Protein AF-A0AAW0JX51-F1 (afdb_monomer_lite)

Foldseek 3Di:
DDDDDDDDDDPPPDLVVLLVVLVVVLVVLLVVLLVLLVVLVVVLVVLVVVCVQAPVPLQPCPVVNVVSSVLSVVLNVLSVVLSVCCVPCVPVSLVSNVVSLVVLLVLLCQLLQVDPDDDCPNPNHLNVLCVSLVDPVSVVSNLVRCVVSCVLVVLVVVCVVVPPPDPPDDDDDDDDPPSCPVVVSSSVSVSVVSSVVSNVVSVVSNVSSVVSNVSSVVSSVSVVVSVVSD

pLDDT: mean 70.93, std 16.28, range [31.11, 93.69]

Secondary structure (DSSP, 8-state):
----------S--HHHHHHHHHHHHHHHHHHHHHHHHHHHHHHHHHHHHHHHHS-TTTS--HHHHHHHHHHHHHHHHHHHHHHHHTTT-HHHHHHHHHHHHHHHHHHHHHHHT---S--TT-TTSHHHHHHHHH-HHHHHHHHHHHHHSSHHHHHHHHHHHH-SS----------TT-TT--HHHHHHHHHHHHHHHHHHHHHHHHHHHHHHHHHHHHHHHHHHHHHHH-

Structure (mmCIF, N/CA/C/O backbone):
data_AF-A0AAW0JX51-F1
#
_entry.id   AF-A0AAW0JX51-F1
#
loop_
_atom_site.group_PDB
_atom_site.id
_atom_site.type_symbol
_atom_site.label_atom_id
_atom_site.label_alt_id
_atom_site.label_comp_id
_atom_site.label_asym_id
_atom_site.label_entity_id
_atom_site.label_seq_id
_atom_site.pdbx_PDB_ins_code
_atom_site.Cartn_x
_atom_site.Cartn_y
_atom_site.Cartn_z
_atom_site.occupancy
_atom_site.B_iso_or_equiv
_atom_site.auth_seq_id
_atom_site.auth_comp_id
_atom_site.auth_asym_id
_atom_site.auth_atom_id
_atom_site.pdbx_PDB_model_num
ATOM 1 N N . MET A 1 1 ? -2.175 20.643 72.958 1.00 35.88 1 MET A N 1
ATOM 2 C CA . MET A 1 1 ? -1.857 19.501 72.079 1.00 35.88 1 MET A CA 1
ATOM 3 C C . MET A 1 1 ? -2.951 19.412 71.034 1.00 35.88 1 MET A C 1
ATOM 5 O O . MET A 1 1 ? -4.116 19.534 71.381 1.00 35.88 1 MET A O 1
ATOM 9 N N . THR A 1 2 ? -2.502 19.345 69.786 1.00 39.72 2 THR A N 1
ATOM 10 C CA . THR A 1 2 ? -3.194 19.205 68.490 1.00 39.72 2 THR A CA 1
ATOM 11 C C . THR A 1 2 ? -4.183 18.029 68.473 1.00 39.72 2 THR A C 1
ATOM 13 O O . THR A 1 2 ? -4.089 17.162 69.335 1.00 39.72 2 THR A O 1
ATOM 16 N N . VAL A 1 3 ? -5.174 17.955 67.580 1.00 36.16 3 VAL A N 1
ATOM 17 C CA . VAL A 1 3 ? -5.084 17.444 66.186 1.00 36.16 3 VAL A CA 1
ATOM 18 C C . VAL A 1 3 ? -6.475 17.678 65.549 1.00 36.16 3 VAL A C 1
ATOM 20 O O . VAL A 1 3 ? -7.469 17.231 66.110 1.00 36.16 3 VAL A O 1
ATOM 23 N N . THR A 1 4 ? -6.612 18.691 64.685 1.00 35.53 4 THR A N 1
ATOM 24 C CA . THR A 1 4 ? -6.829 18.656 63.213 1.00 35.53 4 THR A CA 1
ATOM 25 C C . THR A 1 4 ? -8.095 17.961 62.698 1.00 35.53 4 THR A C 1
ATOM 27 O O . THR A 1 4 ? -8.260 16.749 62.777 1.00 35.53 4 THR A O 1
ATOM 30 N N . GLU A 1 5 ? -8.922 18.803 62.085 1.00 46.00 5 GLU A N 1
ATOM 31 C CA . GLU A 1 5 ? -9.987 18.562 61.116 1.00 46.00 5 GLU A CA 1
ATOM 32 C C . GLU A 1 5 ? -9.388 17.945 59.832 1.00 46.00 5 GLU A C 1
ATOM 34 O O . GLU A 1 5 ? -8.514 18.559 59.220 1.00 46.00 5 GLU A O 1
ATOM 39 N N . GLU A 1 6 ? -9.821 16.747 59.417 1.00 35.88 6 GLU A N 1
ATOM 40 C CA . GLU A 1 6 ? -9.558 16.228 58.065 1.00 35.88 6 GLU A CA 1
ATOM 41 C C . GLU A 1 6 ? -10.866 15.991 57.300 1.00 35.88 6 GLU A C 1
ATOM 43 O O . GLU A 1 6 ? -11.692 15.143 57.632 1.00 35.88 6 GLU A O 1
ATOM 48 N N . ASN A 1 7 ? -11.003 16.837 56.280 1.00 32.16 7 ASN A N 1
ATOM 49 C CA . ASN A 1 7 ? -11.838 16.806 55.087 1.00 32.16 7 ASN A CA 1
ATOM 50 C C . ASN A 1 7 ? -12.539 15.487 54.715 1.00 32.16 7 ASN A C 1
ATOM 52 O O . ASN A 1 7 ? -11.915 14.475 54.403 1.00 32.16 7 ASN A O 1
ATOM 56 N N . ASN A 1 8 ? -13.854 15.606 54.520 1.00 39.97 8 ASN A N 1
ATOM 57 C CA . ASN A 1 8 ? -14.612 14.800 53.567 1.00 39.97 8 ASN A CA 1
ATOM 58 C C . ASN A 1 8 ? -14.127 15.087 52.133 1.00 39.97 8 ASN A C 1
ATOM 60 O O . ASN A 1 8 ? -14.324 16.189 51.626 1.00 39.97 8 ASN A O 1
ATOM 64 N N . GLN A 1 9 ? -13.571 14.079 51.460 1.00 32.62 9 GLN A N 1
ATOM 65 C CA . GLN A 1 9 ? -13.320 14.061 50.015 1.00 32.62 9 GLN A CA 1
ATOM 66 C C . GLN A 1 9 ? -13.948 12.768 49.444 1.00 32.62 9 GLN A C 1
ATOM 68 O O . GLN A 1 9 ? -13.813 11.711 50.061 1.00 32.62 9 GLN A O 1
ATOM 73 N N . PRO A 1 10 ? -14.673 12.815 48.309 1.00 39.41 10 PRO A N 1
ATOM 74 C CA . PRO A 1 10 ? -15.576 11.738 47.898 1.00 39.41 10 PRO A CA 1
ATOM 75 C C . PRO A 1 10 ? -14.855 10.572 47.198 1.00 39.41 10 PRO A C 1
ATOM 77 O O . PRO A 1 10 ? -14.180 10.761 46.186 1.00 39.41 10 PRO A O 1
ATOM 80 N N . GLU A 1 11 ? -15.083 9.338 47.657 1.00 41.47 11 GLU A N 1
ATOM 81 C CA . GLU A 1 11 ? -14.578 8.085 47.057 1.00 41.47 11 GLU A CA 1
ATOM 82 C C . GLU A 1 11 ? -15.362 7.635 45.798 1.00 41.47 11 GLU A C 1
ATOM 84 O O . GLU A 1 11 ? -15.741 6.477 45.641 1.00 41.47 11 GLU A O 1
ATOM 89 N N . GLY A 1 12 ? -15.617 8.558 44.863 1.00 41.56 12 GLY A N 1
ATOM 90 C CA . GLY A 1 12 ? -16.378 8.304 43.626 1.00 41.56 12 GLY A CA 1
ATOM 91 C C . GLY A 1 12 ? -15.556 8.246 42.325 1.00 41.56 12 GLY A C 1
ATOM 92 O O . GLY A 1 12 ? -16.140 8.241 41.242 1.00 41.56 12 GLY A O 1
ATOM 93 N N . GLY A 1 13 ? -14.217 8.266 42.391 1.00 48.84 13 GLY A N 1
ATOM 94 C CA . GLY A 1 13 ? -13.368 8.655 41.246 1.00 48.84 13 GLY A CA 1
ATOM 95 C C . GLY A 1 13 ? -12.639 7.557 40.451 1.00 48.84 13 GLY A C 1
ATOM 96 O O . GLY A 1 13 ? -12.154 7.837 39.360 1.00 48.84 13 GLY A O 1
ATOM 97 N N . SER A 1 14 ? -12.517 6.317 40.941 1.00 56.31 14 SER A N 1
ATOM 98 C CA . SER A 1 14 ? -11.569 5.343 40.345 1.00 56.31 14 SER A CA 1
ATOM 99 C C . SER A 1 14 ? -12.109 4.588 39.115 1.00 56.31 14 SER A C 1
ATOM 101 O O . SER A 1 14 ? -11.363 4.292 38.179 1.00 56.31 14 SER A O 1
ATOM 103 N N . MET A 1 15 ? -13.410 4.286 39.077 1.00 57.56 15 MET A N 1
ATOM 104 C CA . MET A 1 15 ? -14.016 3.478 38.003 1.00 57.56 15 MET A CA 1
ATOM 105 C C . MET A 1 15 ? -14.488 4.344 36.819 1.00 57.56 15 MET A C 1
ATOM 107 O O . MET A 1 15 ? -14.319 3.976 35.656 1.00 57.56 15 MET A O 1
ATOM 111 N N . THR A 1 16 ? -14.981 5.550 37.108 1.00 67.25 16 THR A N 1
ATOM 112 C CA . THR A 1 16 ? -15.431 6.551 36.126 1.00 67.25 16 THR A CA 1
ATOM 113 C C . THR A 1 16 ? -14.268 7.196 35.356 1.00 67.25 16 THR A C 1
ATOM 115 O O . THR A 1 16 ? -14.390 7.421 34.148 1.00 67.25 16 THR A O 1
ATOM 118 N N . ASP A 1 17 ? -13.112 7.418 35.997 1.00 78.31 17 ASP A N 1
ATOM 119 C CA . ASP A 1 17 ? -11.888 7.919 35.346 1.00 78.31 17 ASP A CA 1
ATOM 120 C C . ASP A 1 17 ? -11.327 6.915 34.321 1.00 78.31 17 ASP A C 1
ATOM 122 O O . ASP A 1 17 ? -11.035 7.279 33.178 1.00 78.31 17 ASP A O 1
ATOM 126 N N . LYS A 1 18 ? -11.260 5.624 34.680 1.00 78.31 18 LYS A N 1
ATOM 127 C CA . LYS A 1 18 ? -10.773 4.560 33.784 1.00 78.31 18 LYS A CA 1
ATOM 128 C C . LYS A 1 18 ? -11.667 4.386 32.558 1.00 78.31 18 LYS A C 1
ATOM 130 O O . LYS A 1 18 ? -11.158 4.357 31.437 1.00 78.31 18 LYS A O 1
ATOM 135 N N . ALA A 1 19 ? -12.986 4.342 32.745 1.00 78.62 19 ALA A N 1
ATOM 136 C CA . ALA A 1 19 ? -13.936 4.226 31.638 1.00 78.62 19 ALA A CA 1
ATOM 137 C C . ALA A 1 19 ? -13.863 5.433 30.679 1.00 78.62 19 ALA A C 1
ATOM 139 O O . ALA A 1 19 ? -13.922 5.275 29.458 1.00 78.62 19 ALA A O 1
ATOM 140 N N . THR A 1 20 ? -13.667 6.643 31.212 1.00 84.75 20 THR A N 1
ATOM 141 C CA . THR A 1 20 ? -13.526 7.868 30.406 1.00 84.75 20 THR A CA 1
ATOM 142 C C . THR A 1 20 ? -12.219 7.878 29.608 1.00 84.75 20 THR A C 1
ATOM 144 O O . THR A 1 20 ? -12.221 8.220 28.422 1.00 84.75 20 THR A O 1
ATOM 147 N N . LYS A 1 21 ? -11.109 7.429 30.208 1.00 86.19 21 LYS A N 1
ATOM 148 C CA . LYS A 1 21 ? -9.813 7.289 29.523 1.00 86.19 21 LYS A CA 1
ATOM 149 C C . LYS A 1 21 ? -9.855 6.276 28.382 1.00 86.19 21 LYS A C 1
ATOM 151 O O . LYS A 1 21 ? -9.330 6.565 27.309 1.00 86.19 21 LYS A O 1
ATOM 156 N N . VAL A 1 22 ? -10.513 5.130 28.568 1.00 85.88 22 VAL A N 1
ATOM 157 C CA . VAL A 1 22 ? -10.658 4.108 27.513 1.00 85.88 22 VAL A CA 1
ATOM 158 C C . VAL A 1 22 ? -11.475 4.643 26.331 1.00 85.88 22 VAL A C 1
ATOM 160 O O . VAL A 1 22 ? -11.075 4.461 25.180 1.00 85.88 22 VAL A O 1
ATOM 163 N N . LYS A 1 23 ? -12.558 5.388 26.591 1.00 84.44 23 LYS A N 1
ATOM 164 C CA . LYS A 1 23 ? -13.354 6.055 25.543 1.00 84.44 23 LYS A CA 1
ATOM 165 C C . LYS A 1 23 ? -12.535 7.073 24.749 1.00 84.44 23 LYS A C 1
ATOM 167 O O . LYS A 1 23 ? -12.595 7.094 23.517 1.00 84.44 23 LYS A O 1
ATOM 172 N N . LEU A 1 24 ? -11.746 7.899 25.440 1.00 87.19 24 LEU A N 1
ATOM 173 C CA . LEU A 1 24 ? -10.862 8.874 24.798 1.00 87.19 24 LEU A CA 1
ATOM 174 C C . LEU A 1 24 ? -9.784 8.182 23.948 1.00 87.19 24 LEU A C 1
ATOM 176 O O . LEU A 1 24 ? -9.564 8.575 22.802 1.00 87.19 24 LEU A O 1
ATOM 180 N N . LEU A 1 25 ? -9.166 7.120 24.474 1.00 88.19 25 LEU A N 1
ATOM 181 C CA . LEU A 1 25 ? -8.159 6.324 23.773 1.00 88.19 25 LEU A CA 1
ATOM 182 C C . LEU A 1 25 ? -8.730 5.691 22.496 1.00 88.19 25 LEU A C 1
ATOM 184 O O . LEU A 1 25 ? -8.150 5.846 21.424 1.00 88.19 25 LEU A O 1
ATOM 188 N N . LYS A 1 26 ? -9.902 5.049 22.578 1.00 86.00 26 LYS A N 1
ATOM 189 C CA . LYS A 1 26 ? -10.587 4.452 21.420 1.00 86.00 26 LYS A CA 1
ATOM 190 C C . LYS A 1 26 ? -10.866 5.486 20.326 1.00 86.00 26 LYS A C 1
ATOM 192 O O . LYS A 1 26 ? -10.633 5.222 19.144 1.00 86.00 26 LYS A O 1
ATOM 197 N N . ARG A 1 27 ? -11.314 6.687 20.711 1.00 86.38 27 ARG A N 1
ATOM 198 C CA . ARG A 1 27 ? -11.567 7.790 19.772 1.00 86.38 27 ARG A CA 1
ATOM 199 C C . ARG A 1 27 ? -10.280 8.252 19.077 1.00 86.38 27 ARG A C 1
ATOM 201 O O . ARG A 1 27 ? -10.296 8.452 17.865 1.00 86.38 27 ARG A O 1
ATOM 208 N N . LEU A 1 28 ? -9.169 8.363 19.808 1.00 90.00 28 LEU A N 1
ATOM 209 C CA . LEU A 1 28 ? -7.863 8.723 19.242 1.00 90.00 28 LEU A CA 1
ATOM 210 C C . LEU A 1 28 ? -7.328 7.658 18.275 1.00 90.00 28 LEU A C 1
ATOM 212 O O . LEU A 1 28 ? -6.896 8.005 17.179 1.00 90.00 28 LEU A O 1
ATOM 216 N N . LEU A 1 29 ? -7.408 6.372 18.633 1.00 88.38 29 LEU A N 1
ATOM 217 C CA . LEU A 1 29 ? -6.985 5.267 17.759 1.00 88.38 29 LEU A CA 1
ATOM 218 C C . LEU A 1 29 ? -7.786 5.227 16.452 1.00 88.38 29 LEU A C 1
ATOM 220 O O . LEU A 1 29 ? -7.227 4.956 15.391 1.00 88.38 29 LEU A O 1
ATOM 224 N N . THR A 1 30 ? -9.079 5.543 16.516 1.00 85.94 30 THR A N 1
ATOM 225 C CA . THR A 1 30 ? -9.946 5.618 15.331 1.00 85.94 30 THR A CA 1
ATOM 226 C C . THR A 1 30 ? -9.485 6.721 14.373 1.00 85.94 30 THR A C 1
ATOM 228 O O . THR A 1 30 ? -9.320 6.479 13.178 1.00 85.94 30 THR A O 1
ATOM 231 N N . ILE A 1 31 ? -9.213 7.920 14.900 1.00 87.94 31 ILE A N 1
ATOM 232 C CA . ILE A 1 31 ? -8.709 9.055 14.110 1.00 87.94 31 ILE A CA 1
ATOM 233 C C . ILE A 1 31 ? -7.331 8.729 13.522 1.00 87.94 31 ILE A C 1
ATOM 235 O O . ILE A 1 31 ? -7.089 8.973 12.342 1.00 87.94 31 ILE A O 1
ATOM 239 N N . LEU A 1 32 ? -6.442 8.131 14.320 1.00 89.44 32 LEU A N 1
ATOM 240 C CA . LEU A 1 32 ? -5.109 7.731 13.873 1.00 89.44 32 LEU A CA 1
ATOM 241 C C . LEU A 1 32 ? -5.176 6.721 12.717 1.00 89.44 32 LEU A C 1
ATOM 243 O O . LEU A 1 32 ? -4.457 6.872 11.734 1.00 89.44 32 LEU A O 1
ATOM 247 N N . THR A 1 33 ? -6.068 5.732 12.802 1.00 87.75 33 THR A N 1
ATOM 248 C CA . THR A 1 33 ? -6.258 4.716 11.751 1.00 87.75 33 THR A CA 1
ATOM 249 C C . THR A 1 33 ? -6.761 5.345 10.448 1.00 87.75 33 THR A C 1
ATOM 251 O O . THR A 1 33 ? -6.302 4.980 9.367 1.00 87.75 33 THR A O 1
ATOM 254 N N . PHE A 1 34 ? -7.636 6.352 10.532 1.00 85.19 34 PHE A N 1
ATOM 255 C CA . PHE A 1 34 ? -8.074 7.115 9.361 1.00 85.19 34 PHE A CA 1
ATOM 256 C C . PHE A 1 34 ? -6.917 7.896 8.721 1.00 85.19 34 PHE A C 1
ATOM 258 O O . PHE A 1 34 ? -6.732 7.842 7.507 1.00 85.19 34 PHE A O 1
ATOM 265 N N . ILE A 1 35 ? -6.078 8.556 9.525 1.00 89.81 35 ILE A N 1
ATOM 266 C CA . ILE A 1 35 ? -4.898 9.285 9.032 1.00 89.81 35 ILE A CA 1
ATOM 267 C C . ILE A 1 35 ? -3.906 8.331 8.353 1.00 89.81 35 ILE A C 1
ATOM 269 O O . ILE A 1 35 ? -3.394 8.644 7.281 1.00 89.81 35 ILE A O 1
ATOM 273 N N . LEU A 1 36 ? -3.687 7.143 8.922 1.00 86.88 36 LEU A N 1
ATOM 274 C CA . LEU A 1 36 ? -2.825 6.099 8.353 1.00 86.88 36 LEU A CA 1
ATOM 275 C C . LEU A 1 36 ? -3.325 5.551 7.008 1.00 86.88 36 LEU A C 1
ATOM 277 O O . LEU A 1 36 ? -2.549 4.953 6.265 1.00 86.88 36 LEU A O 1
ATOM 281 N N . SER A 1 37 ? -4.592 5.784 6.663 1.00 85.62 37 SER A N 1
ATOM 282 C CA . SER A 1 37 ? -5.151 5.410 5.364 1.00 85.62 37 SER A CA 1
ATOM 283 C C . SER A 1 37 ? -4.910 6.455 4.261 1.00 85.62 37 SER A C 1
ATOM 285 O O . SER A 1 37 ? -4.988 6.130 3.079 1.00 85.62 37 SER A O 1
ATOM 287 N N . LEU A 1 38 ? -4.537 7.695 4.605 1.00 88.12 38 LEU A N 1
ATOM 288 C CA . LEU A 1 38 ? -4.224 8.739 3.617 1.00 88.12 38 LEU A CA 1
ATOM 289 C C . LEU A 1 38 ? -2.965 8.427 2.781 1.00 88.12 38 LEU A C 1
ATOM 291 O O . LEU A 1 38 ? -3.020 8.584 1.558 1.00 88.12 38 LEU A O 1
ATOM 295 N N . PRO A 1 39 ? -1.855 7.927 3.367 1.00 86.81 39 PRO A N 1
ATOM 296 C CA . PRO A 1 39 ? -0.688 7.485 2.602 1.00 86.81 39 PRO A CA 1
ATOM 297 C C . PRO A 1 39 ? -0.999 6.390 1.577 1.00 86.81 39 PRO A C 1
ATOM 299 O O . PRO A 1 39 ? -0.350 6.335 0.537 1.00 86.81 39 PRO A O 1
ATOM 302 N N . ILE A 1 40 ? -1.997 5.539 1.845 1.00 83.56 40 ILE A N 1
ATOM 303 C CA . ILE A 1 40 ? -2.440 4.488 0.919 1.00 83.56 40 ILE A CA 1
ATOM 304 C C . ILE A 1 40 ? -3.060 5.107 -0.334 1.00 83.56 40 ILE A C 1
ATOM 306 O O . ILE A 1 40 ? -2.754 4.697 -1.446 1.00 83.56 40 ILE A O 1
ATOM 310 N N . PHE A 1 41 ? -3.899 6.129 -0.187 1.00 80.94 41 PHE A N 1
ATOM 311 C CA . PHE A 1 41 ? -4.441 6.821 -1.354 1.00 80.94 41 PHE A CA 1
ATOM 312 C C . PHE A 1 41 ? -3.386 7.593 -2.131 1.00 80.94 41 PHE A C 1
ATOM 314 O O . PHE A 1 41 ? -3.386 7.557 -3.360 1.00 80.94 41 PHE A O 1
ATOM 321 N N . ALA A 1 42 ? -2.473 8.262 -1.425 1.00 84.88 42 ALA A N 1
ATOM 322 C CA . ALA A 1 42 ? -1.364 8.956 -2.063 1.00 84.88 42 ALA A CA 1
ATOM 323 C C . ALA A 1 42 ? -0.494 7.982 -2.875 1.00 84.88 42 ALA A C 1
ATOM 325 O O . ALA A 1 42 ? -0.092 8.311 -3.989 1.00 84.88 42 ALA A O 1
ATOM 326 N N . SER A 1 43 ? -0.262 6.766 -2.366 1.00 80.56 43 SER A N 1
ATOM 327 C CA . SER A 1 43 ? 0.491 5.746 -3.097 1.00 80.56 43 SER A CA 1
ATOM 328 C C . SER A 1 43 ? -0.264 5.207 -4.314 1.00 80.56 43 SER A C 1
ATOM 330 O O . SER A 1 43 ? 0.372 4.984 -5.338 1.00 80.56 43 SER A O 1
ATOM 332 N N . VAL A 1 44 ? -1.598 5.069 -4.263 1.00 79.50 44 VAL A N 1
ATOM 333 C CA . VAL A 1 44 ? -2.417 4.732 -5.447 1.00 79.50 44 VAL A CA 1
ATOM 334 C C . VAL A 1 44 ? -2.278 5.806 -6.522 1.00 79.50 44 VAL A C 1
ATOM 336 O O . VAL A 1 44 ? -2.026 5.478 -7.677 1.00 79.50 44 VAL A O 1
ATOM 339 N N . ILE A 1 45 ? -2.399 7.083 -6.152 1.00 78.56 45 ILE A N 1
ATOM 340 C CA . ILE A 1 45 ? -2.272 8.205 -7.094 1.00 78.56 45 ILE A CA 1
ATOM 341 C C . ILE A 1 45 ? -0.863 8.242 -7.691 1.00 78.56 45 ILE A C 1
ATOM 343 O O . ILE A 1 45 ? -0.722 8.364 -8.902 1.00 78.56 45 ILE A O 1
ATOM 347 N N . TRP A 1 46 ? 0.176 8.072 -6.868 1.00 81.50 46 TRP A N 1
ATOM 348 C CA . TRP A 1 46 ? 1.562 7.986 -7.334 1.00 81.50 46 TRP A CA 1
ATOM 349 C C . TRP A 1 46 ? 1.787 6.806 -8.287 1.00 81.50 46 TRP A C 1
ATOM 351 O O . TRP A 1 46 ? 2.478 6.950 -9.291 1.00 81.50 46 TRP A O 1
ATOM 361 N N . LEU A 1 47 ? 1.188 5.647 -7.997 1.00 73.38 47 LEU A N 1
ATOM 362 C CA . LEU A 1 47 ? 1.298 4.451 -8.831 1.00 73.38 47 LEU A CA 1
ATOM 363 C C . LEU A 1 47 ? 0.612 4.639 -10.191 1.00 73.38 47 LEU A C 1
ATOM 365 O O . LEU A 1 47 ? 1.155 4.202 -11.200 1.00 73.38 47 LEU A O 1
ATOM 369 N N . LEU A 1 48 ? -0.548 5.306 -10.217 1.00 70.00 48 LEU A N 1
ATOM 370 C CA . LEU A 1 48 ? -1.259 5.660 -11.450 1.00 70.00 48 LEU A CA 1
ATOM 371 C C . LEU A 1 48 ? -0.521 6.744 -12.243 1.00 70.00 48 LEU A C 1
ATOM 373 O O . LEU A 1 48 ? -0.472 6.674 -13.463 1.00 70.00 48 LEU A O 1
ATOM 377 N N . TYR A 1 49 ? 0.087 7.711 -11.553 1.00 69.62 49 TYR A N 1
ATOM 378 C CA . TYR A 1 49 ? 0.917 8.746 -12.165 1.00 69.62 49 TYR A CA 1
ATOM 379 C C . TYR A 1 49 ? 2.149 8.122 -12.830 1.00 69.62 49 TYR A C 1
ATOM 381 O O . TYR A 1 49 ? 2.407 8.377 -13.998 1.00 69.62 49 TYR A O 1
ATOM 389 N N . MET A 1 50 ? 2.873 7.228 -12.143 1.00 60.69 50 MET A N 1
ATOM 390 C CA . MET A 1 50 ? 4.065 6.578 -12.707 1.00 60.69 50 MET A CA 1
ATOM 391 C C . MET A 1 50 ? 3.808 5.750 -13.976 1.00 60.69 50 MET A C 1
ATOM 393 O O . MET A 1 50 ? 4.760 5.532 -14.722 1.00 60.69 50 MET A O 1
ATOM 397 N N . GLY A 1 51 ? 2.572 5.309 -14.228 1.00 56.22 51 GLY A N 1
ATOM 398 C CA . GLY A 1 51 ? 2.243 4.53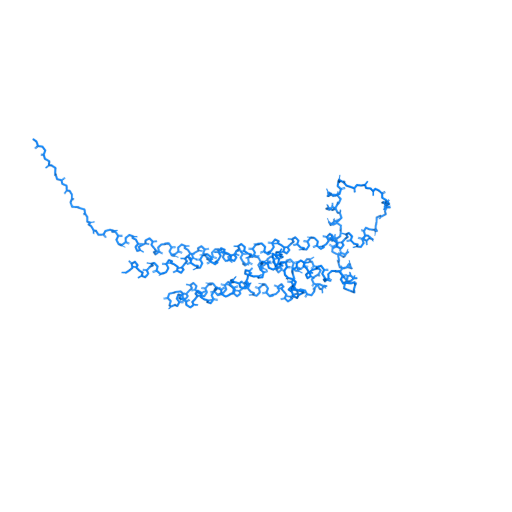4 -15.427 1.00 56.22 51 GLY A CA 1
ATOM 399 C C . GLY A 1 51 ? 2.231 5.338 -16.731 1.00 56.22 51 GLY A C 1
ATOM 400 O O . GLY A 1 51 ? 2.391 4.778 -17.811 1.00 56.22 51 GLY A O 1
ATOM 401 N N . ASP A 1 52 ? 2.116 6.665 -16.649 1.00 52.81 52 ASP A N 1
ATOM 402 C CA . ASP A 1 52 ? 2.096 7.536 -17.833 1.00 52.81 52 ASP A CA 1
ATOM 403 C C . ASP A 1 52 ? 3.516 7.768 -18.409 1.00 52.81 52 ASP A C 1
ATOM 405 O O . ASP A 1 52 ? 3.686 8.010 -19.601 1.00 52.81 52 ASP A O 1
ATOM 409 N N . TYR A 1 53 ? 4.566 7.630 -17.583 1.00 53.12 53 TYR A N 1
ATOM 410 C CA . TYR A 1 53 ? 5.943 8.027 -17.935 1.00 53.12 53 TYR A CA 1
ATOM 411 C C . TYR A 1 53 ? 6.859 6.892 -18.413 1.00 53.12 53 TYR A C 1
ATOM 413 O O . TYR A 1 53 ? 7.870 7.159 -19.062 1.00 53.12 53 TYR A O 1
ATOM 421 N N . ASP A 1 54 ? 6.550 5.633 -18.096 1.00 53.69 54 ASP A N 1
ATOM 422 C CA . ASP A 1 54 ? 7.452 4.498 -18.321 1.00 53.69 54 ASP A CA 1
ATOM 423 C C . ASP A 1 54 ? 6.787 3.442 -19.212 1.00 53.69 54 ASP A C 1
ATOM 425 O O . ASP A 1 54 ? 6.004 2.659 -18.700 1.00 53.69 54 ASP A O 1
ATOM 429 N N . CYS A 1 55 ? 7.130 3.376 -20.511 1.00 59.88 55 CYS A N 1
ATOM 430 C CA . CYS A 1 55 ? 6.957 2.238 -21.447 1.00 59.88 55 CYS A CA 1
ATOM 431 C C . CYS A 1 55 ? 5.879 1.173 -21.109 1.00 59.88 55 CYS A C 1
ATOM 433 O O . CYS A 1 55 ? 6.116 -0.037 -21.225 1.00 59.88 55 CYS A O 1
ATOM 435 N N . GLU A 1 56 ? 4.679 1.615 -20.724 1.00 49.59 56 GLU A N 1
ATOM 436 C CA . GLU A 1 56 ? 3.652 0.815 -20.035 1.00 49.59 56 GLU A CA 1
ATOM 437 C C . GLU A 1 56 ? 3.084 -0.291 -20.947 1.00 49.59 56 GLU A C 1
ATOM 439 O O . GLU A 1 56 ? 2.655 -1.364 -20.510 1.00 49.59 56 GLU A O 1
ATOM 444 N N . VAL A 1 57 ? 3.180 -0.076 -22.260 1.00 50.28 57 VAL A N 1
ATOM 445 C CA . VAL A 1 57 ? 2.649 -0.956 -23.305 1.00 50.28 57 VAL A CA 1
ATOM 446 C C . VAL A 1 57 ? 3.447 -2.258 -23.461 1.00 50.28 57 VAL A C 1
ATOM 448 O O . VAL A 1 57 ? 2.867 -3.283 -23.821 1.00 50.28 57 VAL A O 1
ATOM 451 N N . VAL A 1 58 ? 4.753 -2.279 -23.164 1.00 47.41 58 VAL A N 1
ATOM 452 C CA . VAL A 1 58 ? 5.605 -3.437 -23.513 1.00 47.41 58 VAL A CA 1
ATOM 453 C C . VAL A 1 58 ? 5.695 -4.481 -22.394 1.00 47.41 58 VAL A C 1
ATOM 455 O O . VAL A 1 58 ? 5.863 -5.672 -22.657 1.00 47.41 58 VAL A O 1
ATOM 458 N N . LEU A 1 59 ? 5.512 -4.083 -21.134 1.00 54.56 59 LEU A N 1
ATOM 459 C CA . LEU A 1 59 ? 5.662 -4.997 -19.999 1.00 54.56 59 LEU A CA 1
ATOM 460 C C . LEU A 1 59 ? 4.388 -5.783 -19.647 1.00 54.56 59 LEU A C 1
ATOM 462 O O . LEU A 1 59 ? 4.468 -6.712 -18.846 1.00 54.56 59 LEU A O 1
ATOM 466 N N . ARG A 1 60 ? 3.224 -5.474 -20.249 1.00 51.88 60 ARG A N 1
ATOM 467 C CA . ARG A 1 60 ? 1.931 -6.131 -19.944 1.00 51.88 60 ARG A CA 1
ATOM 468 C C . ARG A 1 60 ? 1.740 -6.387 -18.429 1.00 51.88 60 ARG A C 1
ATOM 470 O O . ARG A 1 60 ? 1.128 -7.375 -18.021 1.00 51.88 60 ARG A O 1
ATOM 477 N N . LEU A 1 61 ? 2.155 -5.428 -17.597 1.00 58.00 61 LEU A N 1
ATOM 478 C CA . LEU A 1 61 ? 1.825 -5.359 -16.175 1.00 58.00 61 LEU A CA 1
ATOM 479 C C . LEU A 1 61 ? 0.519 -4.611 -15.825 1.00 58.00 61 LEU A C 1
ATOM 481 O O . LEU A 1 61 ? 0.259 -4.516 -14.620 1.00 58.00 61 LEU A O 1
ATOM 485 N N . PRO A 1 62 ? -0.372 -4.164 -16.752 1.00 59.44 62 PRO A N 1
ATOM 486 C CA . PRO A 1 62 ? -1.513 -3.350 -16.340 1.00 59.44 62 PRO A CA 1
ATOM 487 C C . PRO A 1 62 ? -2.428 -4.131 -15.396 1.00 59.44 62 PRO A C 1
ATOM 489 O O . PRO A 1 62 ? -3.049 -3.548 -14.521 1.00 59.44 62 PRO A O 1
ATOM 492 N N . LYS A 1 63 ? -2.452 -5.470 -15.478 1.00 62.50 63 LYS A N 1
ATOM 493 C CA . LYS A 1 63 ? -3.216 -6.307 -14.544 1.00 62.50 63 LYS A CA 1
ATOM 494 C C . LYS A 1 63 ? -2.688 -6.265 -13.105 1.00 62.50 63 LYS A C 1
ATOM 496 O O . LYS A 1 63 ? -3.495 -6.364 -12.187 1.00 62.50 63 LYS A O 1
ATOM 501 N N . LEU A 1 64 ? -1.376 -6.126 -12.890 1.00 70.62 64 LEU A N 1
ATOM 502 C CA . LEU A 1 64 ? -0.804 -6.057 -11.542 1.00 70.62 64 LEU A CA 1
ATOM 503 C C . LEU A 1 64 ? -0.941 -4.649 -10.957 1.00 70.62 64 LEU A C 1
ATOM 505 O O . LEU A 1 64 ? -1.407 -4.527 -9.830 1.00 70.62 64 LEU A O 1
ATOM 509 N N . GLN A 1 65 ? -0.583 -3.601 -11.709 1.00 69.44 65 GLN A N 1
ATOM 510 C CA . GLN A 1 65 ? -0.754 -2.213 -11.251 1.00 69.44 65 GLN A CA 1
ATOM 511 C C . GLN A 1 65 ? -2.228 -1.917 -10.938 1.00 69.44 65 GLN A C 1
ATOM 513 O O . GLN A 1 65 ? -2.537 -1.406 -9.862 1.00 69.44 65 GLN A O 1
ATOM 518 N N . LEU A 1 66 ? -3.149 -2.340 -11.812 1.00 75.38 66 LEU A N 1
ATOM 519 C CA . LEU A 1 66 ? -4.589 -2.235 -11.574 1.00 75.38 66 LEU A CA 1
ATOM 520 C C . LEU A 1 66 ? -5.027 -3.078 -10.367 1.00 75.38 66 LEU A C 1
ATOM 522 O O . LEU A 1 66 ? -5.830 -2.619 -9.563 1.00 75.38 66 LEU A O 1
ATOM 526 N N . GLY A 1 67 ? -4.478 -4.286 -10.200 1.00 79.06 67 GLY A N 1
ATOM 527 C CA . GLY A 1 67 ? -4.765 -5.152 -9.055 1.00 79.06 67 GLY A CA 1
ATOM 528 C C . GLY A 1 67 ? -4.343 -4.545 -7.713 1.00 79.06 67 GLY A C 1
ATOM 529 O O . GLY A 1 67 ? -5.132 -4.555 -6.772 1.00 79.06 67 GLY A O 1
ATOM 530 N N . ILE A 1 68 ? -3.139 -3.967 -7.631 1.00 79.00 68 ILE A N 1
ATOM 531 C CA . ILE A 1 68 ? -2.645 -3.268 -6.433 1.00 79.00 68 ILE A CA 1
ATOM 532 C C . ILE A 1 68 ? -3.498 -2.024 -6.163 1.00 79.00 68 ILE A C 1
ATOM 534 O O . ILE A 1 68 ? -3.920 -1.814 -5.027 1.00 79.00 68 ILE A O 1
ATOM 538 N N . GLY A 1 69 ? -3.818 -1.239 -7.197 1.00 82.94 69 GLY A N 1
ATOM 539 C CA . GLY A 1 69 ? -4.696 -0.073 -7.076 1.00 82.94 69 GLY A CA 1
ATOM 540 C C . GLY A 1 69 ? -6.086 -0.436 -6.545 1.00 82.94 69 GLY A C 1
ATOM 541 O O . GLY A 1 69 ? -6.534 0.132 -5.550 1.00 82.94 69 GLY A O 1
ATOM 542 N N . ILE A 1 70 ? -6.741 -1.437 -7.143 1.00 84.00 70 ILE A N 1
ATOM 543 C CA . ILE A 1 70 ? -8.044 -1.945 -6.688 1.00 84.00 70 ILE A CA 1
ATOM 544 C C . ILE A 1 70 ? -7.938 -2.486 -5.258 1.00 84.00 70 ILE A C 1
ATOM 546 O O . ILE A 1 70 ? -8.781 -2.164 -4.426 1.00 84.00 70 ILE A O 1
ATOM 550 N N . GLY A 1 71 ? -6.901 -3.266 -4.942 1.00 81.56 71 GLY A N 1
ATOM 551 C CA . GLY A 1 71 ? -6.681 -3.819 -3.605 1.00 81.56 71 GLY A CA 1
ATOM 552 C C . GLY A 1 71 ? -6.530 -2.742 -2.528 1.00 81.56 71 GLY A C 1
ATOM 553 O O . GLY A 1 71 ? -7.138 -2.850 -1.462 1.00 81.56 71 GLY A O 1
ATOM 554 N N . LEU A 1 72 ? -5.792 -1.666 -2.816 1.00 81.75 72 LEU A N 1
ATOM 555 C CA . LEU A 1 72 ? -5.634 -0.518 -1.918 1.00 81.75 72 LEU A CA 1
ATOM 556 C C . LEU A 1 72 ? -6.961 0.238 -1.727 1.00 81.75 72 LEU A C 1
ATOM 558 O O . LEU A 1 72 ? -7.313 0.562 -0.592 1.00 81.75 72 LEU A O 1
ATOM 562 N N . ILE A 1 73 ? -7.739 0.448 -2.797 1.00 85.62 73 ILE A N 1
ATOM 563 C CA . ILE A 1 73 ? -9.069 1.083 -2.727 1.00 85.62 73 ILE A CA 1
ATOM 564 C C . ILE A 1 73 ? -10.037 0.233 -1.896 1.00 85.62 73 ILE A C 1
ATOM 566 O O . ILE A 1 73 ? -10.711 0.749 -1.006 1.00 85.62 73 ILE A O 1
ATOM 570 N N . VAL A 1 74 ? -10.088 -1.077 -2.146 1.00 85.88 74 VAL A N 1
ATOM 571 C CA . VAL A 1 74 ? -10.924 -2.012 -1.379 1.00 85.88 74 VAL A CA 1
ATOM 572 C C . VAL A 1 74 ? -10.510 -2.008 0.089 1.00 85.88 74 VAL A C 1
ATOM 574 O O . VAL A 1 74 ? -11.371 -1.912 0.958 1.00 85.88 74 VAL A O 1
ATOM 577 N N . THR A 1 75 ? -9.208 -2.040 0.379 1.00 82.06 75 THR A N 1
ATOM 578 C CA . THR A 1 75 ? -8.690 -1.980 1.754 1.00 82.06 75 THR A CA 1
ATOM 579 C C . THR A 1 75 ? -9.115 -0.687 2.448 1.00 82.06 75 THR A C 1
ATOM 581 O O . THR A 1 75 ? -9.569 -0.735 3.592 1.00 82.06 75 THR A O 1
ATOM 584 N N . PHE A 1 76 ? -9.045 0.459 1.763 1.00 84.56 76 PHE A N 1
ATOM 585 C CA . PHE A 1 76 ? -9.545 1.726 2.295 1.00 84.56 76 PHE A CA 1
ATOM 586 C C . PHE A 1 76 ? -11.048 1.668 2.605 1.00 84.56 76 PHE A C 1
ATOM 588 O O . PHE A 1 76 ? -11.455 2.001 3.721 1.00 84.56 76 PHE A O 1
ATOM 595 N N . LEU A 1 77 ? -11.876 1.224 1.654 1.00 85.19 77 LEU A N 1
ATOM 596 C CA . LEU A 1 77 ? -13.328 1.148 1.839 1.00 85.19 77 LEU A CA 1
ATOM 597 C C . LEU A 1 77 ? -13.693 0.211 2.992 1.00 85.19 77 LEU A C 1
ATOM 599 O O . LEU A 1 77 ? -14.463 0.591 3.869 1.00 85.19 77 LEU A O 1
ATOM 603 N N . VAL A 1 78 ? -13.090 -0.978 3.040 1.00 82.81 78 VAL A N 1
ATOM 604 C CA . VAL A 1 78 ? -13.319 -1.966 4.102 1.00 82.81 78 VAL A CA 1
ATOM 605 C C . VAL A 1 78 ? -12.889 -1.420 5.465 1.00 82.81 78 VAL A C 1
ATOM 607 O O . VAL A 1 78 ? -13.634 -1.572 6.429 1.00 82.81 78 VAL A O 1
ATOM 610 N N . SER A 1 79 ? -11.756 -0.714 5.548 1.00 80.31 79 SER A N 1
ATOM 611 C CA . SER A 1 79 ? -11.280 -0.112 6.806 1.00 80.31 79 SER A CA 1
ATOM 612 C C . SER A 1 79 ? -12.262 0.944 7.334 1.00 80.31 79 SER A C 1
ATOM 614 O O . SER A 1 79 ? -12.612 0.938 8.511 1.00 80.31 79 SER A O 1
ATOM 616 N N . ASN A 1 80 ? -12.784 1.809 6.458 1.00 81.12 80 ASN A N 1
ATOM 617 C CA . ASN A 1 80 ? -13.762 2.838 6.833 1.00 81.12 80 ASN A CA 1
ATOM 618 C C . ASN A 1 80 ? -15.125 2.245 7.209 1.00 81.12 80 ASN A C 1
ATOM 620 O O . ASN A 1 80 ? -15.729 2.656 8.200 1.00 81.12 80 ASN A O 1
ATOM 624 N N . ILE A 1 81 ? -15.599 1.258 6.444 1.00 82.19 81 ILE A N 1
ATOM 625 C CA . ILE A 1 81 ? -16.859 0.559 6.715 1.00 82.19 81 ILE A CA 1
ATOM 626 C C . ILE A 1 81 ? -16.773 -0.168 8.059 1.00 82.19 81 ILE A C 1
ATOM 628 O O . ILE A 1 81 ? -17.692 -0.055 8.868 1.00 82.19 81 ILE A O 1
ATOM 632 N N . VAL A 1 82 ? -15.677 -0.873 8.351 1.00 77.31 82 VAL A N 1
ATOM 633 C CA . VAL A 1 82 ? -15.538 -1.587 9.628 1.00 77.31 82 VAL A CA 1
ATOM 634 C C . VAL A 1 82 ? -15.456 -0.632 10.806 1.00 77.31 82 VAL A C 1
ATOM 636 O O . VAL A 1 82 ? -16.139 -0.882 11.793 1.00 77.31 82 VAL A O 1
ATOM 639 N N . VAL A 1 83 ? -14.729 0.484 10.702 1.00 74.31 83 VAL A N 1
ATOM 640 C CA . VAL A 1 83 ? -14.722 1.524 11.747 1.00 74.31 83 VAL A CA 1
ATOM 641 C C . VAL A 1 83 ? -16.134 2.067 12.002 1.00 74.31 83 VAL A C 1
ATOM 643 O O . VAL A 1 83 ? -16.532 2.239 13.154 1.00 74.31 83 VAL A O 1
ATOM 646 N N . PHE A 1 84 ? -16.929 2.274 10.948 1.00 74.12 84 PHE A N 1
ATOM 647 C CA . PHE A 1 84 ? -18.311 2.743 11.068 1.00 74.12 84 PHE A CA 1
ATOM 648 C C . PHE A 1 84 ? -19.241 1.698 11.714 1.00 74.12 84 PHE A C 1
ATOM 650 O O . PHE A 1 84 ? -20.048 2.024 12.585 1.00 74.12 84 PHE A O 1
ATOM 657 N N . PHE A 1 85 ? -19.110 0.423 11.334 1.00 69.19 85 PHE A N 1
ATOM 658 C CA . PHE A 1 85 ? -19.943 -0.678 11.838 1.00 69.19 85 PHE A CA 1
ATOM 659 C C . PHE A 1 85 ? -19.401 -1.356 13.106 1.00 69.19 85 PHE A C 1
ATOM 661 O O . PHE A 1 85 ? -20.054 -2.255 13.651 1.00 69.19 85 PHE A O 1
ATOM 668 N N . GLN A 1 86 ? -18.255 -0.911 13.628 1.00 67.94 86 GLN A N 1
ATOM 669 C CA . GLN A 1 86 ? -17.614 -1.493 14.809 1.00 67.94 86 GLN A CA 1
ATOM 670 C C . GLN A 1 86 ? -18.522 -1.467 16.042 1.00 67.94 86 GLN A C 1
ATOM 672 O O . GLN A 1 86 ? -18.417 -2.336 16.905 1.00 67.94 86 GLN A O 1
ATOM 677 N N . SER A 1 87 ? -19.472 -0.529 16.088 1.00 61.66 87 SER A N 1
ATOM 678 C CA . SER A 1 87 ? -20.482 -0.448 17.143 1.00 61.66 87 SER A CA 1
ATOM 679 C C . SER A 1 87 ? -21.420 -1.661 17.210 1.00 61.66 87 SER A C 1
ATOM 681 O O . SER A 1 87 ? -22.093 -1.820 18.225 1.00 61.66 87 SER A O 1
ATOM 683 N N . ARG A 1 88 ? -21.518 -2.489 16.158 1.00 69.19 88 ARG A N 1
ATOM 684 C CA . ARG A 1 88 ? -22.478 -3.606 16.104 1.00 69.19 88 ARG A CA 1
ATOM 685 C C . ARG A 1 88 ? -21.840 -4.982 15.926 1.00 69.19 88 ARG A C 1
ATOM 687 O O . ARG A 1 88 ? -22.352 -5.942 16.486 1.00 69.19 88 ARG A O 1
ATOM 694 N N . PHE A 1 89 ? -20.728 -5.090 15.192 1.00 69.00 89 PHE A N 1
ATOM 695 C CA . PHE A 1 89 ? -20.119 -6.384 14.841 1.00 69.00 89 PHE A CA 1
ATOM 696 C C . PHE A 1 89 ? -18.582 -6.382 14.956 1.00 69.00 89 PHE A C 1
ATOM 698 O O . PHE A 1 89 ? -17.881 -6.721 14.004 1.00 69.00 89 PHE A O 1
ATOM 705 N N . SER A 1 90 ? -18.045 -6.022 16.129 1.00 69.75 90 SER A N 1
ATOM 706 C CA . SER A 1 90 ? -16.591 -5.886 16.372 1.00 69.75 90 SER A CA 1
ATOM 707 C C . SER A 1 90 ? -15.768 -7.145 16.012 1.00 69.75 90 SER A C 1
ATOM 709 O O . SER A 1 90 ? -14.722 -7.038 15.377 1.00 69.75 90 SER A O 1
ATOM 711 N N . MET A 1 91 ? -16.269 -8.350 16.324 1.00 75.88 91 MET A N 1
ATOM 712 C CA . MET A 1 91 ? -15.575 -9.619 16.028 1.00 75.88 91 MET A CA 1
ATOM 713 C C . MET A 1 91 ? -15.515 -9.956 14.527 1.00 75.88 91 MET A C 1
ATOM 715 O O . MET A 1 91 ? -14.456 -10.292 14.002 1.00 75.88 91 MET A O 1
ATOM 719 N N . LEU A 1 92 ? -16.646 -9.852 13.820 1.00 80.56 92 LEU A N 1
ATOM 720 C CA . LEU A 1 92 ? -16.722 -10.134 12.378 1.00 80.56 92 LEU A CA 1
ATOM 721 C C . LEU A 1 92 ? -15.967 -9.078 11.560 1.00 80.56 92 LEU A C 1
ATOM 723 O O . LEU A 1 92 ? -15.316 -9.418 10.575 1.00 80.56 92 LEU A O 1
ATOM 727 N N . GLY A 1 93 ? -16.008 -7.814 11.992 1.00 82.56 93 GLY A N 1
ATOM 728 C CA . GLY A 1 93 ? -15.294 -6.718 11.339 1.00 82.56 93 GLY A CA 1
ATOM 729 C C . GLY A 1 93 ? -13.779 -6.922 11.316 1.00 82.56 93 GLY A C 1
ATOM 730 O O . GLY A 1 93 ? -13.156 -6.709 10.277 1.00 82.56 93 GLY A O 1
ATOM 731 N N . LEU A 1 94 ? -13.189 -7.405 12.419 1.00 83.75 94 LEU A N 1
ATOM 732 C CA . LEU A 1 94 ? -11.758 -7.714 12.465 1.00 83.75 94 LEU A CA 1
ATOM 733 C C . LEU A 1 94 ? -11.396 -8.791 11.435 1.00 83.75 94 LEU A C 1
ATOM 735 O O . LEU A 1 94 ? -10.469 -8.598 10.656 1.00 83.75 94 LEU A O 1
ATOM 739 N N . LEU A 1 95 ? -12.149 -9.893 11.373 1.00 85.12 95 LEU A N 1
ATOM 740 C CA . LEU A 1 95 ? -11.875 -10.977 10.423 1.00 85.12 95 LEU A CA 1
ATOM 741 C C . LEU A 1 95 ? -11.934 -10.478 8.971 1.00 85.12 95 LEU A C 1
ATOM 743 O O . LEU A 1 95 ? -11.029 -10.759 8.186 1.00 85.12 95 LEU A O 1
ATOM 747 N N . VAL A 1 96 ? -12.950 -9.680 8.634 1.00 85.62 96 VAL A N 1
ATOM 748 C CA . VAL A 1 96 ? -13.137 -9.126 7.283 1.00 85.62 96 VAL A CA 1
ATOM 749 C C . VAL A 1 96 ? -12.010 -8.172 6.874 1.00 85.62 96 VAL A C 1
ATOM 751 O O . VAL A 1 96 ? -11.645 -8.165 5.704 1.00 85.62 96 VAL A O 1
ATOM 754 N N . VAL A 1 97 ? -11.430 -7.398 7.798 1.00 85.62 97 VAL A N 1
ATOM 755 C CA . VAL A 1 97 ? -10.307 -6.476 7.512 1.00 85.62 97 VAL A CA 1
ATOM 756 C C . VAL A 1 97 ? -8.959 -7.197 7.473 1.00 85.62 97 VAL A C 1
ATOM 758 O O . VAL A 1 97 ? -8.082 -6.847 6.684 1.00 85.62 97 VAL A O 1
ATOM 761 N N . MET A 1 98 ? -8.777 -8.232 8.290 1.00 87.56 98 MET A N 1
ATOM 762 C CA . MET A 1 98 ? -7.506 -8.957 8.355 1.00 87.56 98 MET A CA 1
ATOM 763 C C . MET A 1 98 ? -7.219 -9.744 7.072 1.00 87.56 98 MET A C 1
ATOM 765 O O . MET A 1 98 ? -6.063 -9.843 6.665 1.00 87.56 98 MET A O 1
ATOM 769 N N . VAL A 1 99 ? -8.243 -10.253 6.380 1.00 89.69 99 VAL A N 1
ATOM 770 C CA . VAL A 1 99 ? -8.070 -10.951 5.092 1.00 89.69 99 VAL A CA 1
ATOM 771 C C . VAL A 1 99 ? -7.419 -10.056 4.018 1.00 89.69 99 VAL A C 1
ATOM 773 O O . VAL A 1 99 ? -6.351 -10.420 3.531 1.00 89.69 99 VAL A O 1
ATOM 776 N N . PRO A 1 100 ? -7.958 -8.877 3.648 1.00 88.06 100 PRO A N 1
ATOM 777 C CA . PRO A 1 100 ? -7.312 -8.012 2.665 1.00 88.06 100 PRO A CA 1
ATOM 778 C C . PRO A 1 100 ? -5.954 -7.490 3.152 1.00 88.06 100 PRO A C 1
ATOM 780 O O . PRO A 1 100 ? -5.018 -7.450 2.359 1.00 88.06 100 PRO A O 1
ATOM 783 N N . LEU A 1 101 ? -5.788 -7.170 4.443 1.00 88.25 101 LEU A N 1
ATOM 784 C CA . LEU A 1 101 ? -4.494 -6.715 4.974 1.00 88.25 101 LEU A CA 1
ATOM 785 C C . LEU A 1 101 ? -3.402 -7.791 4.890 1.00 88.25 101 LEU A C 1
ATOM 787 O O . LEU A 1 101 ? -2.262 -7.481 4.546 1.00 88.25 101 LEU A O 1
ATOM 791 N N . THR A 1 102 ? -3.735 -9.054 5.164 1.00 89.44 102 THR A N 1
ATOM 792 C CA . THR A 1 102 ? -2.783 -10.171 5.040 1.00 89.44 102 THR A CA 1
ATOM 793 C C . THR A 1 102 ? -2.439 -10.456 3.582 1.00 89.44 102 THR A C 1
ATOM 795 O O . THR A 1 102 ? -1.263 -10.637 3.270 1.00 89.44 102 THR A O 1
ATOM 798 N N . VAL A 1 103 ? -3.412 -10.398 2.665 1.00 88.88 103 VAL A N 1
ATOM 799 C CA . VAL A 1 103 ? -3.147 -10.480 1.218 1.00 88.88 103 VAL A CA 1
ATOM 800 C C . VAL A 1 103 ? -2.194 -9.361 0.790 1.00 88.88 103 VAL A C 1
ATOM 802 O O . VAL A 1 103 ? -1.163 -9.635 0.179 1.00 88.88 103 VAL A O 1
ATOM 805 N N . MET A 1 104 ? -2.460 -8.117 1.189 1.00 87.12 104 MET A N 1
ATOM 806 C CA . MET A 1 104 ? -1.598 -6.969 0.889 1.00 87.12 104 MET A CA 1
ATOM 807 C C . MET A 1 104 ? -0.182 -7.124 1.456 1.00 87.12 104 MET A C 1
ATOM 809 O O . MET A 1 104 ? 0.794 -6.839 0.761 1.00 87.12 104 MET A O 1
ATOM 813 N N . PHE A 1 105 ? -0.051 -7.640 2.679 1.00 90.38 105 PHE A N 1
ATOM 814 C CA . PHE A 1 105 ? 1.241 -7.947 3.291 1.00 90.38 105 PHE A CA 1
ATOM 815 C C . PHE A 1 105 ? 2.017 -9.009 2.495 1.00 90.38 105 PHE A C 1
ATOM 817 O O . PHE A 1 105 ? 3.195 -8.814 2.195 1.00 90.38 105 PHE A O 1
ATOM 824 N N . THR A 1 106 ? 1.357 -10.099 2.083 1.00 88.50 106 THR A N 1
ATOM 825 C CA . THR A 1 106 ? 2.000 -11.149 1.269 1.00 88.50 106 THR A CA 1
ATOM 826 C C . THR A 1 106 ? 2.434 -10.644 -0.108 1.00 88.50 106 THR A C 1
ATOM 828 O O . THR A 1 106 ? 3.530 -10.978 -0.557 1.00 88.50 106 THR A O 1
ATOM 831 N N . VAL A 1 107 ? 1.634 -9.784 -0.752 1.00 84.75 107 VAL A N 1
ATOM 832 C CA . VAL A 1 107 ? 1.995 -9.133 -2.022 1.00 84.75 107 VAL A CA 1
ATOM 833 C C . VAL A 1 107 ? 3.197 -8.207 -1.832 1.00 84.75 107 VAL A C 1
ATOM 835 O O . VAL A 1 107 ? 4.139 -8.267 -2.618 1.00 84.75 107 VAL A O 1
ATOM 838 N N . GLY A 1 108 ? 3.221 -7.402 -0.765 1.00 88.19 108 GLY A N 1
ATOM 839 C CA . GLY A 1 108 ? 4.358 -6.537 -0.444 1.00 88.19 108 GLY A CA 1
ATOM 840 C C . GLY A 1 108 ? 5.665 -7.319 -0.263 1.00 88.19 108 GLY A C 1
ATOM 841 O O . GLY A 1 108 ? 6.683 -6.968 -0.857 1.00 88.19 108 GLY A O 1
ATOM 842 N N . LEU A 1 109 ? 5.633 -8.432 0.476 1.00 88.12 109 LEU A N 1
ATOM 843 C CA . LEU A 1 109 ? 6.794 -9.315 0.647 1.00 88.12 109 LEU A CA 1
ATOM 844 C C . LEU A 1 109 ? 7.250 -9.971 -0.667 1.00 88.12 109 LEU A C 1
ATOM 846 O O . LEU A 1 109 ? 8.453 -10.135 -0.889 1.00 88.12 109 LEU A O 1
ATOM 850 N N . ALA A 1 110 ? 6.310 -10.323 -1.547 1.00 84.44 110 ALA A N 1
ATOM 851 C CA . ALA A 1 110 ? 6.625 -10.866 -2.864 1.00 84.44 110 ALA A CA 1
ATOM 852 C C . ALA A 1 110 ? 7.325 -9.836 -3.772 1.00 84.44 110 ALA A C 1
ATOM 854 O O . ALA A 1 110 ? 8.257 -10.201 -4.488 1.00 84.44 110 ALA A O 1
ATOM 855 N N . LEU A 1 111 ? 6.937 -8.556 -3.701 1.00 81.69 111 LEU A N 1
ATOM 856 C CA . LEU A 1 111 ? 7.587 -7.461 -4.439 1.00 81.69 111 LEU A CA 1
ATOM 857 C C . LEU A 1 111 ? 9.016 -7.187 -3.953 1.00 81.69 111 LEU A C 1
ATOM 859 O O . LEU A 1 111 ? 9.902 -6.913 -4.758 1.00 81.69 111 LEU A O 1
ATOM 863 N N . ILE A 1 112 ? 9.257 -7.307 -2.645 1.00 85.00 112 ILE A N 1
ATOM 864 C CA . ILE A 1 112 ? 10.596 -7.176 -2.047 1.00 85.00 112 ILE A CA 1
ATOM 865 C C . ILE A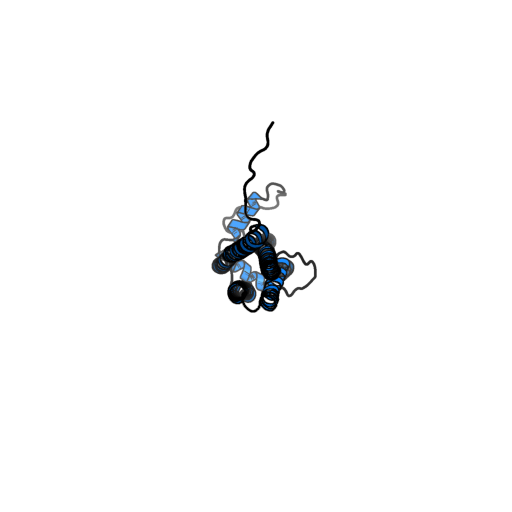 1 112 ? 11.507 -8.347 -2.461 1.00 85.00 112 ILE A C 1
ATOM 867 O O . ILE A 1 112 ? 12.729 -8.216 -2.434 1.00 85.00 112 ILE A O 1
ATOM 871 N N . GLY A 1 113 ? 10.928 -9.489 -2.849 1.00 76.88 113 GLY A N 1
ATOM 872 C CA . GLY A 1 113 ? 11.674 -10.717 -3.120 1.00 76.88 113 GLY A CA 1
ATOM 873 C C . GLY A 1 113 ? 12.105 -11.455 -1.852 1.00 76.88 113 GLY A C 1
ATOM 874 O O . GLY A 1 113 ? 13.064 -12.217 -1.889 1.00 76.88 113 GLY A O 1
ATOM 875 N N . ALA A 1 114 ? 11.413 -11.244 -0.724 1.00 74.56 114 ALA A N 1
ATOM 876 C CA . ALA A 1 114 ? 11.738 -11.902 0.547 1.00 74.56 114 ALA A CA 1
ATOM 877 C C . ALA A 1 114 ? 11.517 -13.427 0.501 1.00 74.56 114 ALA A C 1
ATOM 879 O O . ALA A 1 114 ? 12.150 -14.183 1.239 1.00 74.56 114 ALA A O 1
ATOM 880 N N . TYR A 1 115 ? 10.633 -13.891 -0.385 1.00 68.50 115 TYR A N 1
ATOM 881 C CA . TYR A 1 115 ? 10.449 -15.309 -0.659 1.00 68.50 115 TYR A CA 1
ATOM 882 C C . TYR A 1 115 ? 11.426 -15.753 -1.753 1.00 68.50 115 TYR A C 1
ATOM 884 O O . TYR A 1 115 ? 11.175 -15.549 -2.936 1.00 68.50 115 TYR A O 1
ATOM 892 N N . ASN A 1 116 ? 12.499 -16.443 -1.360 1.00 58.59 116 ASN A N 1
ATOM 893 C CA . ASN A 1 116 ? 13.420 -17.127 -2.284 1.00 58.59 116 ASN A CA 1
ATOM 894 C C . ASN A 1 116 ? 12.788 -18.356 -2.974 1.00 58.59 116 ASN A C 1
ATOM 896 O O . ASN A 1 116 ? 13.493 -19.161 -3.579 1.00 58.59 116 ASN A O 1
ATOM 900 N N . MET A 1 117 ? 11.474 -18.559 -2.839 1.00 49.09 117 MET A N 1
ATOM 901 C CA . MET A 1 117 ? 10.798 -19.749 -3.341 1.00 49.09 117 MET A CA 1
ATOM 902 C C . MET A 1 117 ? 10.242 -19.488 -4.741 1.00 49.09 117 MET A C 1
ATOM 904 O O . MET A 1 117 ? 9.336 -18.680 -4.928 1.00 49.09 117 MET A O 1
ATOM 908 N N . GLU A 1 118 ? 10.838 -20.198 -5.698 1.00 47.88 118 GLU A N 1
ATOM 909 C CA . GLU A 1 118 ? 10.540 -20.330 -7.126 1.00 47.88 118 GLU A CA 1
ATOM 910 C C . GLU A 1 118 ? 9.027 -20.390 -7.438 1.00 47.88 118 GLU A C 1
ATOM 912 O O . GLU A 1 118 ? 8.458 -21.450 -7.689 1.00 47.88 118 GLU A O 1
ATOM 917 N N . SER A 1 119 ? 8.355 -19.239 -7.480 1.00 47.97 119 SER A N 1
ATOM 918 C CA . SER A 1 119 ? 7.080 -19.089 -8.179 1.00 47.97 119 SER A CA 1
ATOM 919 C C . SER A 1 119 ? 7.280 -18.120 -9.333 1.00 47.97 119 SER A C 1
ATOM 921 O O . SER A 1 119 ? 7.161 -16.903 -9.194 1.00 47.97 119 SER A O 1
ATOM 923 N N . ARG A 1 120 ? 7.587 -18.684 -10.508 1.00 53.91 120 ARG A N 1
ATOM 924 C CA . ARG A 1 120 ? 7.779 -17.966 -11.784 1.00 53.91 120 ARG A CA 1
ATOM 925 C C . ARG A 1 120 ? 6.564 -17.136 -12.225 1.00 53.91 120 ARG A C 1
ATOM 927 O O . ARG A 1 120 ? 6.662 -16.401 -13.200 1.00 53.91 120 ARG A O 1
ATOM 934 N N . ASN A 1 121 ? 5.434 -17.245 -11.525 1.00 59.44 121 ASN A N 1
ATOM 935 C CA . ASN A 1 121 ? 4.144 -16.695 -11.931 1.00 59.44 121 ASN A CA 1
ATOM 936 C C . ASN A 1 121 ? 3.686 -15.476 -11.118 1.00 59.44 121 ASN A C 1
ATOM 938 O O . ASN A 1 121 ? 2.583 -14.999 -11.371 1.00 59.44 121 ASN A O 1
ATOM 942 N N . ILE A 1 122 ? 4.479 -14.963 -10.165 1.00 65.94 122 ILE A N 1
ATOM 943 C CA . ILE A 1 122 ? 4.106 -13.746 -9.424 1.00 65.94 122 ILE A CA 1
ATOM 944 C C . ILE A 1 122 ? 4.646 -12.513 -10.166 1.00 65.94 122 ILE A C 1
ATOM 946 O O . ILE A 1 122 ? 5.863 -12.279 -10.146 1.00 65.94 122 ILE A O 1
ATOM 950 N N . PRO A 1 123 ? 3.777 -11.719 -10.819 1.00 65.62 123 PRO A N 1
ATOM 951 C CA . PRO A 1 123 ? 4.206 -10.535 -11.550 1.00 65.62 123 PRO A CA 1
ATOM 952 C C . PRO A 1 123 ? 4.793 -9.492 -10.586 1.00 65.62 123 PRO A C 1
ATOM 954 O O . PRO A 1 123 ? 4.299 -9.325 -9.474 1.00 65.62 123 PRO A O 1
ATOM 957 N N . GLY A 1 124 ? 5.862 -8.804 -11.001 1.00 68.38 124 GLY A N 1
ATOM 958 C CA . GLY A 1 124 ? 6.550 -7.777 -10.197 1.00 68.38 124 GLY A CA 1
ATOM 959 C C . GLY A 1 124 ? 7.636 -8.292 -9.240 1.00 68.38 124 GLY A C 1
ATOM 960 O O . GLY A 1 124 ? 8.388 -7.488 -8.698 1.00 68.38 124 GLY A O 1
ATOM 961 N N . SER A 1 125 ? 7.774 -9.612 -9.062 1.00 75.50 125 SER A N 1
ATOM 962 C CA . SER A 1 125 ? 8.888 -10.202 -8.300 1.00 75.50 125 SER A CA 1
ATOM 963 C C . SER A 1 125 ? 10.231 -10.055 -9.044 1.00 75.50 125 SER A C 1
ATOM 965 O O . SER A 1 125 ? 10.244 -10.024 -10.282 1.00 75.50 125 SER A O 1
ATOM 967 N N . PRO A 1 126 ? 11.383 -10.016 -8.339 1.00 74.44 126 PRO A N 1
ATOM 968 C CA . PRO A 1 126 ? 12.690 -9.853 -8.984 1.00 74.44 126 PRO A CA 1
ATOM 969 C C . PRO A 1 126 ? 13.005 -10.976 -9.984 1.00 7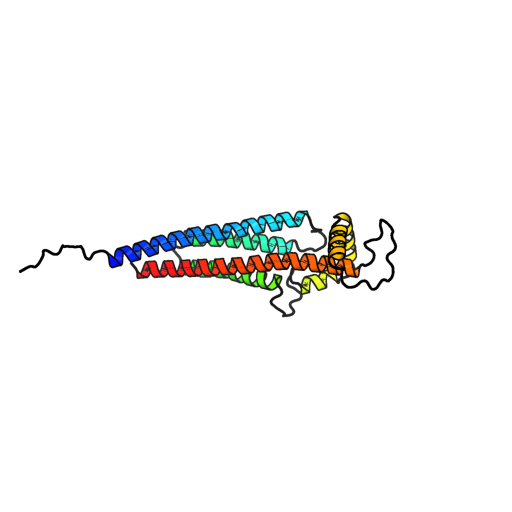4.44 126 PRO A C 1
ATOM 971 O O . PRO A 1 126 ? 13.570 -10.704 -11.044 1.00 74.44 126 PRO A O 1
ATOM 974 N N . MET A 1 127 ? 12.575 -12.209 -9.687 1.00 76.38 127 MET A N 1
ATOM 975 C CA . MET A 1 127 ? 12.733 -13.376 -10.563 1.00 76.38 127 MET A CA 1
ATOM 976 C C . MET A 1 127 ? 11.846 -13.290 -11.815 1.00 76.38 127 MET A C 1
ATOM 978 O O . MET A 1 127 ? 12.323 -13.513 -12.927 1.00 76.38 127 MET A O 1
ATOM 982 N N . TRP A 1 128 ? 10.566 -12.923 -11.667 1.00 76.56 128 TRP A N 1
ATOM 983 C CA . TRP A 1 128 ? 9.665 -12.725 -12.810 1.00 76.56 128 TRP A CA 1
ATOM 984 C C . TRP A 1 128 ? 10.189 -11.631 -13.748 1.00 76.56 128 TRP A C 1
ATOM 986 O O . TRP A 1 128 ? 10.175 -11.800 -14.967 1.00 76.56 128 TRP A O 1
ATOM 996 N N . LEU A 1 129 ? 10.708 -10.536 -13.178 1.00 74.44 129 LEU A N 1
ATOM 997 C CA . LEU A 1 129 ? 11.253 -9.414 -13.939 1.00 74.44 129 LEU A CA 1
ATOM 998 C C . LEU A 1 129 ? 12.472 -9.847 -14.765 1.00 74.44 129 LEU A C 1
ATOM 1000 O O . LEU A 1 129 ? 12.557 -9.528 -15.950 1.00 74.44 129 LEU A O 1
ATOM 1004 N N . GLN A 1 130 ? 13.377 -10.626 -14.163 1.00 77.31 130 GLN A N 1
ATOM 1005 C CA . GLN A 1 130 ? 14.535 -11.185 -14.862 1.00 77.31 130 GLN A CA 1
ATOM 1006 C C . GLN A 1 130 ? 14.119 -12.083 -16.026 1.00 77.31 130 GLN A C 1
ATOM 1008 O O . GLN A 1 130 ? 14.604 -11.891 -17.139 1.00 77.31 130 GLN A O 1
ATOM 1013 N N . LEU A 1 131 ? 13.182 -13.010 -15.808 1.00 76.44 131 LEU A N 1
ATOM 1014 C CA . LEU A 1 131 ? 12.698 -13.917 -16.854 1.00 76.44 131 LEU A CA 1
ATOM 1015 C C . LEU A 1 131 ? 12.016 -13.164 -18.003 1.00 76.44 131 LEU A C 1
ATOM 1017 O O . LEU A 1 131 ? 12.231 -13.490 -19.169 1.00 76.44 131 LEU A O 1
ATOM 1021 N N . LYS A 1 132 ? 11.230 -12.127 -17.690 1.00 74.69 132 LYS A N 1
ATOM 1022 C CA . LYS A 1 132 ? 10.505 -11.337 -18.692 1.00 74.69 132 LYS A CA 1
ATOM 1023 C C . LYS A 1 132 ? 11.423 -10.440 -19.521 1.00 74.69 132 LYS A C 1
ATOM 1025 O O . LYS A 1 132 ? 11.181 -10.278 -20.713 1.00 74.69 132 LYS A O 1
ATOM 1030 N N . VAL A 1 133 ? 12.458 -9.870 -18.906 1.00 73.56 133 VAL A N 1
ATOM 1031 C CA . VAL A 1 133 ? 13.450 -9.022 -19.584 1.00 73.56 133 VAL A CA 1
ATOM 1032 C C . VAL A 1 133 ? 14.454 -9.867 -20.372 1.00 73.56 133 VAL A C 1
ATOM 1034 O O . VAL A 1 133 ? 14.923 -9.439 -21.427 1.00 73.56 133 VAL A O 1
ATOM 1037 N N . HIS A 1 134 ? 14.796 -11.071 -19.900 1.00 71.19 134 HIS A N 1
ATOM 1038 C CA . HIS A 1 134 ? 15.744 -11.946 -20.592 1.00 71.19 134 HIS A CA 1
ATOM 1039 C C . HIS A 1 134 ? 15.198 -12.502 -21.918 1.00 71.19 134 HIS A C 1
ATOM 1041 O O . HIS A 1 134 ? 15.984 -12.727 -22.834 1.00 71.19 134 HIS A O 1
ATOM 1047 N N . ASP A 1 135 ? 13.878 -12.636 -22.037 1.00 74.38 135 ASP A N 1
ATOM 1048 C CA . ASP A 1 135 ? 13.160 -13.081 -23.234 1.00 74.38 135 ASP A CA 1
ATOM 1049 C C . ASP A 1 135 ? 13.418 -12.169 -24.461 1.00 74.38 135 ASP A C 1
ATOM 1051 O O . ASP A 1 135 ? 13.041 -10.993 -24.487 1.00 74.38 135 ASP A O 1
ATOM 1055 N N . ASN A 1 136 ? 14.104 -12.704 -25.479 1.00 62.75 136 ASN A N 1
ATOM 1056 C CA . ASN A 1 136 ? 14.650 -11.929 -26.604 1.00 62.75 136 ASN A CA 1
ATOM 1057 C C . ASN A 1 136 ? 13.582 -11.375 -27.558 1.00 62.75 136 ASN A C 1
ATOM 1059 O O . ASN A 1 136 ? 13.785 -10.297 -28.119 1.00 62.75 136 ASN A O 1
ATOM 1063 N N . ASP A 1 137 ? 12.446 -12.057 -27.713 1.00 67.56 137 ASP A N 1
ATOM 1064 C CA . ASP A 1 137 ? 11.393 -11.629 -28.643 1.00 67.56 137 ASP A CA 1
ATOM 1065 C C . ASP A 1 137 ? 10.737 -10.321 -28.177 1.00 67.56 137 ASP A C 1
ATOM 1067 O O . ASP A 1 137 ? 10.463 -9.417 -28.970 1.00 67.56 137 ASP A O 1
ATOM 1071 N N . ASN A 1 138 ? 10.569 -10.175 -26.861 1.00 66.00 138 ASN A N 1
ATOM 1072 C CA . ASN A 1 138 ? 9.994 -8.982 -26.243 1.00 66.00 138 ASN A CA 1
ATOM 1073 C C . ASN A 1 138 ? 11.020 -7.848 -26.077 1.00 66.00 138 ASN A C 1
ATOM 1075 O O . ASN A 1 138 ? 10.650 -6.674 -26.097 1.00 66.00 138 ASN A O 1
ATOM 1079 N N . TRP A 1 139 ? 12.312 -8.174 -25.964 1.00 72.56 139 TRP A N 1
ATOM 1080 C CA . TRP A 1 139 ? 13.379 -7.194 -25.737 1.00 72.56 139 TRP A CA 1
ATOM 1081 C C . TRP A 1 139 ? 13.533 -6.165 -26.870 1.00 72.56 139 TRP A C 1
ATOM 1083 O O . TRP A 1 139 ? 13.870 -5.011 -26.606 1.00 72.56 139 TRP A O 1
ATOM 1093 N N . SER A 1 140 ? 13.238 -6.543 -28.118 1.00 69.44 140 SER A N 1
ATOM 1094 C CA . SER A 1 140 ? 13.294 -5.630 -29.273 1.00 69.44 140 SER A CA 1
ATOM 1095 C C . SER A 1 140 ? 12.340 -4.430 -29.127 1.00 69.44 140 SER A C 1
ATOM 1097 O O . SER A 1 140 ? 12.748 -3.286 -29.341 1.00 69.44 140 SER A O 1
ATOM 1099 N N . TYR A 1 141 ? 11.112 -4.675 -28.662 1.00 70.25 141 TYR A N 1
ATOM 1100 C CA . TYR A 1 141 ? 10.104 -3.649 -28.378 1.00 70.25 141 TYR A CA 1
ATOM 1101 C C . TYR A 1 141 ? 10.463 -2.810 -27.148 1.00 70.25 141 TYR A C 1
ATOM 1103 O O . TYR A 1 141 ? 10.283 -1.592 -27.152 1.00 70.25 141 TYR A O 1
ATOM 1111 N N . ILE A 1 142 ? 11.015 -3.448 -26.109 1.00 70.44 142 ILE A N 1
ATOM 1112 C CA . ILE A 1 142 ? 11.451 -2.762 -24.883 1.00 70.44 142 ILE A CA 1
ATOM 1113 C C . ILE A 1 142 ? 12.562 -1.764 -25.223 1.00 70.44 142 ILE A C 1
ATOM 1115 O O . ILE A 1 142 ? 12.498 -0.603 -24.823 1.00 70.44 142 ILE A O 1
ATOM 1119 N N . LYS A 1 143 ? 13.552 -2.191 -26.019 1.00 71.06 143 LYS A N 1
ATOM 1120 C CA . LYS A 1 143 ? 14.672 -1.346 -26.444 1.00 71.06 143 LYS A CA 1
ATOM 1121 C C . LYS A 1 143 ? 14.201 -0.127 -27.238 1.00 71.06 143 LYS A C 1
ATOM 1123 O O . LYS A 1 143 ? 14.670 0.974 -26.967 1.00 71.06 143 LYS A O 1
ATOM 1128 N N . ALA A 1 144 ? 13.281 -0.316 -28.186 1.00 69.75 144 ALA A N 1
ATOM 1129 C CA . ALA A 1 144 ? 12.745 0.778 -28.994 1.00 69.75 144 ALA A CA 1
ATOM 1130 C C . ALA A 1 144 ? 12.090 1.862 -28.120 1.00 69.75 144 ALA A C 1
ATOM 1132 O O . ALA A 1 144 ? 12.358 3.043 -28.311 1.00 69.75 144 ALA A O 1
ATOM 1133 N N . CYS A 1 145 ? 11.318 1.456 -27.108 1.00 71.50 145 CYS A N 1
ATOM 1134 C CA . CYS A 1 145 ? 10.655 2.385 -26.197 1.00 71.50 145 CYS A CA 1
ATOM 1135 C C . CYS A 1 145 ? 11.631 3.101 -25.236 1.00 71.50 145 CYS A C 1
ATOM 1137 O O . CYS A 1 145 ? 11.518 4.304 -25.026 1.00 71.50 145 CYS A O 1
ATOM 1139 N N . ILE A 1 146 ? 12.646 2.405 -24.702 1.00 69.50 146 ILE A N 1
ATOM 1140 C CA . ILE A 1 146 ? 13.675 3.014 -23.828 1.00 69.50 146 ILE A CA 1
ATOM 1141 C C . ILE A 1 146 ? 14.506 4.076 -24.571 1.00 69.50 146 ILE A C 1
ATOM 1143 O O . ILE A 1 146 ? 14.959 5.054 -23.969 1.00 69.50 146 ILE A O 1
ATOM 1147 N N . CYS A 1 147 ? 14.744 3.877 -25.871 1.00 65.44 147 CYS A N 1
ATOM 1148 C CA . CYS A 1 147 ? 15.440 4.853 -26.707 1.00 65.44 147 CYS A CA 1
ATOM 1149 C C . CYS A 1 147 ? 14.588 6.099 -26.991 1.00 65.44 147 CYS A C 1
ATOM 1151 O O . CYS A 1 147 ? 15.156 7.180 -27.112 1.00 65.44 147 CYS A O 1
ATOM 1153 N N . ASP A 1 148 ? 13.263 5.952 -27.058 1.00 65.25 148 ASP A N 1
ATOM 1154 C CA . ASP A 1 148 ? 12.317 7.041 -27.331 1.00 65.25 148 ASP A CA 1
ATOM 1155 C C . ASP A 1 148 ? 12.121 7.964 -26.114 1.00 65.25 148 ASP A C 1
ATOM 1157 O O . ASP A 1 148 ? 12.120 9.185 -26.239 1.00 65.25 148 ASP A O 1
ATOM 1161 N N . THR A 1 149 ? 12.072 7.400 -24.901 1.00 63.00 149 THR A N 1
ATOM 1162 C CA . THR A 1 149 ? 11.846 8.163 -23.656 1.00 63.00 149 THR A CA 1
ATOM 1163 C C . THR A 1 149 ? 13.093 8.861 -23.100 1.00 63.00 149 THR A C 1
ATOM 1165 O O . THR A 1 149 ? 13.023 9.544 -22.079 1.00 63.00 149 THR A O 1
ATOM 1168 N N . GLY A 1 150 ? 14.267 8.676 -23.716 1.00 60.34 150 GLY A N 1
ATOM 1169 C CA . GLY A 1 150 ? 15.534 9.246 -23.236 1.00 60.34 150 GLY A CA 1
ATOM 1170 C C . GLY A 1 150 ? 16.064 8.636 -21.927 1.00 60.34 150 GLY A C 1
ATOM 1171 O O . GLY A 1 150 ? 17.148 9.014 -21.476 1.00 60.34 150 GLY A O 1
ATOM 1172 N N . ALA A 1 151 ? 15.375 7.645 -21.345 1.00 61.94 151 ALA A N 1
ATOM 1173 C CA . ALA A 1 151 ? 15.773 6.952 -20.115 1.00 61.94 151 ALA A CA 1
ATOM 1174 C C . ALA A 1 151 ? 17.162 6.293 -20.225 1.00 61.94 151 ALA A C 1
ATOM 1176 O O . ALA A 1 151 ? 17.903 6.208 -19.244 1.00 61.94 151 ALA A O 1
ATOM 1177 N N . CYS A 1 152 ? 17.562 5.885 -21.437 1.00 62.03 152 CYS A N 1
ATOM 1178 C CA . CYS A 1 152 ? 18.904 5.368 -21.706 1.00 62.03 152 CYS A CA 1
ATOM 1179 C C . CYS A 1 152 ? 20.011 6.384 -21.369 1.00 62.03 152 CYS A C 1
ATOM 1181 O O . CYS A 1 152 ? 21.063 5.990 -20.870 1.00 62.03 152 CYS A O 1
ATOM 1183 N N . ASN A 1 153 ? 19.793 7.680 -21.608 1.00 62.47 153 ASN A N 1
ATOM 1184 C CA . ASN A 1 153 ? 20.799 8.708 -21.337 1.00 62.47 153 ASN A CA 1
ATOM 1185 C C . ASN A 1 153 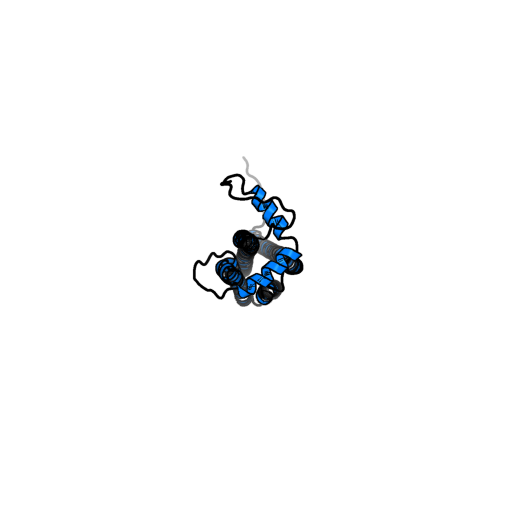? 20.954 8.977 -19.827 1.00 62.47 153 ASN A C 1
ATOM 1187 O O . ASN A 1 153 ? 22.080 9.173 -19.371 1.00 62.47 153 ASN A O 1
ATOM 1191 N N . ASP A 1 154 ? 19.866 8.903 -19.046 1.00 62.25 154 ASP A N 1
ATOM 1192 C CA . ASP A 1 154 ? 19.888 9.021 -17.570 1.00 62.25 154 ASP A CA 1
ATOM 1193 C C . ASP A 1 154 ? 20.561 7.805 -16.900 1.00 62.25 154 ASP A C 1
ATOM 1195 O O . ASP A 1 154 ? 21.306 7.918 -15.926 1.00 62.25 154 ASP A O 1
ATOM 1199 N N . LEU A 1 155 ? 20.363 6.611 -17.464 1.00 62.12 155 LEU A N 1
ATOM 1200 C CA . LEU A 1 155 ? 21.031 5.386 -17.012 1.00 62.12 155 LEU A CA 1
ATOM 1201 C C . LEU A 1 155 ? 22.537 5.407 -17.308 1.00 62.12 155 LEU A C 1
ATOM 1203 O O . LEU A 1 155 ? 23.342 4.956 -16.484 1.00 62.12 155 LEU A O 1
ATOM 1207 N N . VAL A 1 156 ? 22.931 5.932 -18.474 1.00 62.28 156 VAL A N 1
ATOM 1208 C CA . VAL A 1 156 ? 24.344 6.064 -18.845 1.00 62.28 156 VAL A CA 1
ATOM 1209 C C . VAL A 1 156 ? 25.040 7.116 -17.986 1.00 62.28 156 VAL A C 1
ATOM 1211 O O . VAL A 1 156 ? 26.143 6.851 -17.510 1.00 62.28 156 VAL A O 1
ATOM 1214 N N . SER A 1 157 ? 24.410 8.260 -17.709 1.00 61.41 157 SER A N 1
ATOM 1215 C CA . SER A 1 157 ? 24.988 9.271 -16.816 1.00 61.41 157 SER A CA 1
ATOM 1216 C C . SER A 1 157 ? 25.174 8.736 -15.388 1.00 61.41 157 SER A C 1
ATOM 1218 O O . SER A 1 157 ? 26.260 8.887 -14.826 1.00 61.41 157 SER A O 1
ATOM 1220 N N . ARG A 1 158 ? 24.192 8.001 -14.837 1.00 60.62 158 ARG A N 1
ATOM 1221 C CA . ARG A 1 158 ? 24.326 7.320 -13.531 1.00 60.62 158 ARG A CA 1
ATOM 1222 C C . ARG A 1 158 ? 25.403 6.235 -13.524 1.00 60.62 158 ARG A C 1
ATOM 1224 O O . ARG A 1 158 ? 26.143 6.101 -12.547 1.00 60.62 158 ARG A O 1
ATOM 1231 N N . SER A 1 159 ? 25.534 5.481 -14.615 1.00 56.72 159 SER A N 1
ATOM 1232 C CA . SER A 1 159 ? 26.613 4.498 -14.766 1.00 56.72 159 SER A CA 1
ATOM 1233 C C . SER A 1 159 ? 27.987 5.160 -14.843 1.00 56.72 159 SER A C 1
ATOM 1235 O O . SER A 1 159 ? 28.931 4.640 -14.260 1.00 56.72 159 SER A O 1
ATOM 1237 N N . LEU A 1 160 ? 28.117 6.318 -15.497 1.00 57.28 160 LEU A N 1
ATOM 1238 C CA . LEU A 1 160 ? 29.367 7.083 -15.534 1.00 57.28 160 LEU A CA 1
ATOM 1239 C C . LEU A 1 160 ? 29.759 7.608 -14.146 1.00 57.28 160 LEU A C 1
ATOM 1241 O O . LEU A 1 160 ? 30.942 7.598 -13.817 1.00 57.28 160 LEU A O 1
ATOM 1245 N N . THR A 1 161 ? 28.792 7.983 -13.302 1.00 54.25 161 THR A N 1
ATOM 1246 C CA . THR A 1 161 ? 29.067 8.374 -11.906 1.00 54.25 161 THR A CA 1
ATOM 1247 C C . THR A 1 161 ? 29.429 7.202 -10.987 1.00 54.25 161 THR A C 1
ATOM 1249 O O . THR A 1 161 ? 30.172 7.400 -10.030 1.00 54.25 161 THR A O 1
ATOM 1252 N N . LEU A 1 162 ? 28.946 5.983 -11.265 1.00 51.16 162 LEU A N 1
ATOM 1253 C CA . LEU A 1 162 ? 29.254 4.775 -10.478 1.00 51.16 162 LEU A CA 1
ATOM 1254 C C . LEU A 1 162 ? 30.516 4.038 -10.960 1.00 51.16 162 LEU A C 1
ATOM 1256 O O . LEU A 1 162 ? 31.146 3.319 -10.188 1.00 51.16 162 LEU A O 1
ATOM 1260 N N . LYS A 1 163 ? 30.916 4.216 -12.225 1.00 50.66 163 LYS A N 1
ATOM 1261 C CA . LYS A 1 163 ? 32.058 3.530 -12.854 1.00 50.66 163 LYS A CA 1
ATOM 1262 C C . LYS A 1 163 ? 33.391 4.251 -12.621 1.00 50.66 163 LYS A C 1
ATOM 1264 O O . LYS A 1 163 ? 34.220 4.347 -13.522 1.00 50.66 163 LYS A O 1
ATOM 1269 N N . SER A 1 164 ? 33.614 4.737 -11.402 1.00 47.03 164 SER A N 1
ATOM 1270 C CA . SER A 1 164 ? 34.877 5.357 -10.983 1.00 47.03 164 SER A CA 1
ATOM 1271 C C . SER A 1 164 ? 35.913 4.361 -10.435 1.00 47.03 164 SER A C 1
ATOM 1273 O O . SER A 1 164 ? 36.997 4.798 -10.055 1.00 47.03 164 SER A O 1
ATOM 1275 N N . TYR A 1 165 ? 35.643 3.042 -10.424 1.00 48.38 165 TYR A N 1
ATOM 1276 C CA . TYR A 1 165 ? 36.597 2.046 -9.895 1.00 48.38 165 TYR A CA 1
ATOM 1277 C C . TYR A 1 165 ? 36.972 0.860 -10.807 1.00 48.38 165 TYR A C 1
ATOM 1279 O O . TYR A 1 165 ? 37.785 0.039 -10.406 1.00 48.38 165 TYR A O 1
ATOM 1287 N N . ASP A 1 166 ? 36.491 0.753 -12.050 1.00 44.03 166 ASP A N 1
ATOM 1288 C CA . ASP A 1 166 ? 37.078 -0.251 -12.958 1.00 44.03 166 ASP A CA 1
ATOM 1289 C C . ASP A 1 166 ? 37.041 0.200 -14.418 1.00 44.03 166 ASP A C 1
ATOM 1291 O O . ASP A 1 166 ? 36.072 0.006 -15.164 1.00 44.03 166 ASP A O 1
ATOM 1295 N N . PHE A 1 167 ? 38.120 0.875 -14.806 1.00 46.25 167 PHE A N 1
ATOM 1296 C CA . PHE A 1 167 ? 38.399 1.247 -16.181 1.00 46.25 167 PHE A CA 1
ATOM 1297 C C . PHE A 1 167 ? 39.506 0.343 -16.722 1.00 46.25 167 PHE A C 1
ATOM 1299 O O . PHE A 1 167 ? 40.630 0.787 -16.939 1.00 46.25 167 PHE A O 1
ATOM 1306 N N . ASN A 1 168 ? 39.193 -0.928 -16.994 1.00 42.50 168 ASN A N 1
ATOM 1307 C CA . ASN A 1 168 ? 39.959 -1.651 -18.001 1.00 42.50 168 ASN A CA 1
ATOM 1308 C C . ASN A 1 168 ? 39.395 -1.307 -19.382 1.00 42.50 168 ASN A C 1
ATOM 1310 O O . ASN A 1 168 ? 38.444 -1.893 -19.902 1.00 42.50 168 ASN A O 1
ATOM 1314 N N . SER A 1 169 ? 39.990 -0.260 -19.932 1.00 54.34 169 SER A N 1
ATOM 1315 C CA . SER A 1 169 ? 39.892 0.191 -21.306 1.00 54.34 169 SER A CA 1
ATOM 1316 C C . SER A 1 169 ? 39.908 -0.967 -22.309 1.00 54.34 169 SER A C 1
ATOM 1318 O O . SER A 1 169 ? 40.954 -1.560 -22.556 1.00 54.34 169 SER A O 1
ATOM 1320 N N . LYS A 1 170 ? 38.790 -1.201 -23.004 1.00 38.12 170 LYS A N 1
ATOM 1321 C CA . LYS A 1 170 ? 38.819 -1.593 -24.419 1.00 38.12 170 LYS A CA 1
ATOM 1322 C C . LYS A 1 170 ? 37.626 -0.976 -25.157 1.00 38.12 170 LYS A C 1
ATOM 1324 O O . LYS A 1 170 ? 36.519 -1.496 -25.132 1.00 38.12 170 LYS A O 1
ATOM 1329 N N . ARG A 1 171 ?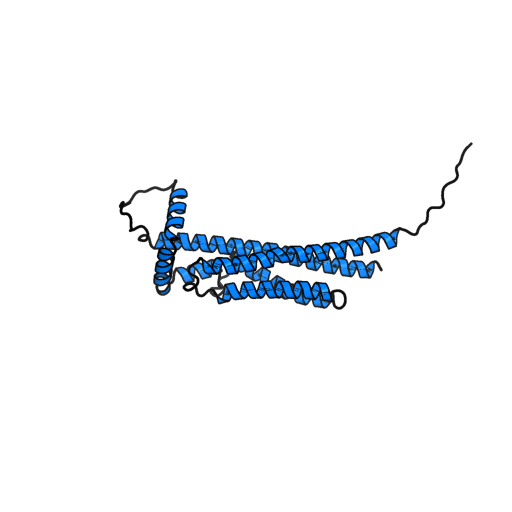 37.949 0.119 -25.864 1.00 37.06 171 ARG A N 1
ATOM 1330 C CA . ARG A 1 171 ? 37.221 0.785 -26.967 1.00 37.06 171 ARG A CA 1
ATOM 1331 C C . ARG A 1 171 ? 36.021 1.665 -26.589 1.00 37.06 171 ARG A C 1
ATOM 1333 O O . ARG A 1 171 ? 34.877 1.328 -26.872 1.00 37.06 171 ARG A O 1
ATOM 1340 N N . LEU A 1 172 ? 36.307 2.867 -26.085 1.00 41.97 172 LEU A N 1
ATOM 1341 C CA . LEU A 1 172 ? 35.425 4.013 -26.326 1.00 41.97 172 LEU A CA 1
ATOM 1342 C C . LEU A 1 172 ? 35.687 4.514 -27.753 1.00 41.97 172 LEU A C 1
ATOM 1344 O O . LEU A 1 172 ? 36.798 4.942 -28.060 1.00 41.97 172 LEU A O 1
ATOM 1348 N N . SER A 1 173 ? 34.680 4.439 -28.621 1.00 31.11 173 SER A N 1
ATOM 1349 C CA . SER A 1 173 ? 34.636 5.248 -29.839 1.00 31.11 173 SER A CA 1
ATOM 1350 C C . SER A 1 173 ? 33.821 6.506 -29.520 1.00 31.11 173 SER A C 1
ATOM 1352 O O . SER A 1 173 ? 32.703 6.370 -29.015 1.00 31.11 173 SER A O 1
ATOM 1354 N N . PRO A 1 174 ? 34.365 7.713 -29.746 1.00 45.69 174 PRO A N 1
ATOM 1355 C CA . PRO A 1 174 ? 33.639 8.956 -29.551 1.00 45.69 174 PRO A CA 1
ATOM 1356 C C . PRO A 1 174 ? 32.792 9.209 -30.800 1.00 45.69 174 PRO A C 1
ATOM 1358 O O . PRO A 1 174 ? 33.295 9.737 -31.785 1.00 45.69 174 PRO A O 1
ATOM 1361 N N . VAL A 1 175 ? 31.527 8.781 -30.792 1.00 36.41 175 VAL A N 1
ATOM 1362 C CA . VAL A 1 175 ? 30.554 9.184 -31.818 1.00 36.41 175 VAL A CA 1
ATOM 1363 C C . VAL A 1 175 ? 29.184 9.392 -31.173 1.00 36.41 175 VAL A C 1
ATOM 1365 O O . VAL A 1 175 ? 28.577 8.467 -30.623 1.00 36.41 175 VAL A O 1
ATOM 1368 N N . GLU A 1 176 ? 28.728 10.637 -31.272 1.00 41.38 176 GLU A N 1
ATOM 1369 C CA . GLU A 1 176 ? 27.461 11.243 -30.844 1.00 41.38 176 GLU A CA 1
ATOM 1370 C C . GLU A 1 176 ? 26.209 10.579 -31.456 1.00 41.38 176 GLU A C 1
ATOM 1372 O O . GLU A 1 176 ? 25.432 11.193 -32.177 1.00 41.38 176 GLU A O 1
ATOM 1377 N N . GLY A 1 177 ? 25.974 9.303 -31.157 1.00 43.69 177 GLY A N 1
ATOM 1378 C CA . GLY A 1 177 ? 24.747 8.616 -31.586 1.00 43.69 177 GLY A CA 1
ATOM 1379 C C . GLY A 1 177 ? 24.699 7.108 -31.348 1.00 43.69 177 GLY A C 1
ATOM 1380 O O . GLY A 1 177 ? 23.710 6.467 -31.683 1.00 43.69 177 GLY A O 1
ATOM 1381 N N . THR A 1 178 ? 25.746 6.516 -30.760 1.00 43.97 178 THR A N 1
ATOM 1382 C CA . THR A 1 178 ? 25.926 5.048 -30.720 1.00 43.97 178 THR A CA 1
ATOM 1383 C C . THR A 1 178 ? 25.975 4.490 -29.287 1.00 43.97 178 THR A C 1
ATOM 1385 O O . THR A 1 178 ? 26.650 3.503 -29.010 1.00 43.97 178 THR A O 1
ATOM 1388 N N . LEU A 1 179 ? 25.279 5.104 -28.324 1.00 49.53 179 LEU A N 1
ATOM 1389 C CA . LEU A 1 179 ? 25.411 4.728 -26.903 1.00 49.53 179 LEU A CA 1
ATOM 1390 C C . LEU A 1 179 ? 24.575 3.505 -26.472 1.00 49.53 179 LEU A C 1
ATOM 1392 O O . LEU A 1 179 ? 24.741 3.010 -25.361 1.00 49.53 179 LEU A O 1
ATOM 1396 N N . CYS A 1 180 ? 23.732 2.955 -27.353 1.00 52.62 180 CYS A N 1
ATOM 1397 C CA . CYS A 1 180 ? 22.854 1.814 -27.056 1.00 52.62 180 CYS A CA 1
ATOM 1398 C C . CYS A 1 180 ? 23.330 0.483 -27.693 1.00 52.62 180 CYS A C 1
ATOM 1400 O O . CYS A 1 180 ? 22.519 -0.353 -28.111 1.00 52.62 180 CYS A O 1
ATOM 1402 N N . TYR A 1 181 ? 24.650 0.291 -27.833 1.00 42.97 181 TYR A N 1
ATOM 1403 C CA . TYR A 1 181 ? 25.232 -0.927 -28.429 1.00 42.97 181 TYR A CA 1
ATOM 1404 C C . TYR A 1 181 ? 25.689 -1.985 -27.418 1.00 42.97 181 TYR A C 1
ATOM 1406 O O . TYR A 1 181 ? 25.704 -3.167 -27.759 1.00 42.97 181 TYR A O 1
ATOM 1414 N N . ASN A 1 182 ? 25.949 -1.626 -26.156 1.00 50.84 182 ASN A N 1
ATOM 1415 C CA . ASN A 1 182 ? 26.106 -2.633 -25.101 1.00 50.84 182 ASN A CA 1
ATOM 1416 C C . ASN A 1 182 ? 24.730 -3.013 -24.550 1.00 50.84 182 ASN A C 1
ATOM 1418 O O . ASN A 1 182 ? 24.299 -2.555 -23.492 1.00 50.84 182 ASN A O 1
ATOM 1422 N N . CYS A 1 183 ? 24.047 -3.852 -25.332 1.00 57.31 183 CYS A N 1
ATOM 1423 C CA . CYS A 1 183 ? 22.698 -4.352 -25.082 1.00 57.31 183 CYS A CA 1
ATOM 1424 C C . CYS A 1 183 ? 22.540 -4.900 -23.653 1.00 57.31 183 CYS A C 1
ATOM 1426 O O . CYS A 1 183 ? 21.563 -4.578 -22.986 1.00 57.31 183 CYS A O 1
ATOM 1428 N N . ASN A 1 184 ? 23.539 -5.636 -23.151 1.00 62.69 184 ASN A N 1
ATOM 1429 C CA . ASN A 1 184 ? 23.485 -6.243 -21.819 1.00 62.69 184 ASN A CA 1
ATOM 1430 C C . ASN A 1 184 ? 23.615 -5.215 -20.685 1.00 62.69 184 ASN A C 1
ATOM 1432 O O . ASN A 1 184 ? 22.826 -5.252 -19.754 1.00 62.69 184 ASN A O 1
ATOM 1436 N N . SER A 1 185 ? 24.521 -4.234 -20.775 1.00 63.56 185 SER A N 1
ATOM 1437 C CA . SER A 1 185 ? 24.671 -3.233 -19.703 1.00 63.56 185 SER A CA 1
ATOM 1438 C C . SER A 1 185 ? 23.455 -2.310 -19.576 1.00 63.56 185 SER A C 1
ATOM 1440 O O . SER A 1 185 ? 23.071 -1.948 -18.468 1.00 63.56 185 SER A O 1
ATOM 1442 N N . CYS A 1 186 ? 22.818 -1.949 -20.697 1.00 67.38 186 CYS A N 1
ATOM 1443 C CA . CYS A 1 186 ? 21.561 -1.194 -20.682 1.00 67.38 186 CYS A CA 1
ATOM 1444 C C . CYS A 1 186 ? 20.408 -2.041 -20.114 1.00 67.38 186 CYS A C 1
ATOM 1446 O O . CYS A 1 186 ? 19.624 -1.552 -19.303 1.00 67.38 186 CYS A O 1
ATOM 1448 N N . LYS A 1 187 ? 20.360 -3.329 -20.476 1.00 72.50 187 LYS A N 1
ATOM 1449 C CA . LYS A 1 187 ? 19.405 -4.316 -19.954 1.00 72.50 187 LYS A CA 1
ATOM 1450 C C . LYS A 1 187 ? 19.509 -4.484 -18.439 1.00 72.50 187 LYS A C 1
ATOM 1452 O O . LYS A 1 187 ? 18.493 -4.390 -17.755 1.00 72.50 187 LYS A O 1
ATOM 1457 N N . ASP A 1 188 ? 20.720 -4.629 -17.915 1.00 74.12 188 ASP A N 1
ATOM 1458 C CA . ASP A 1 188 ? 20.978 -4.794 -16.480 1.00 74.12 188 ASP A CA 1
ATOM 1459 C C . ASP A 1 188 ? 20.728 -3.493 -15.690 1.00 74.12 188 ASP A C 1
ATOM 1461 O O . ASP A 1 188 ? 20.162 -3.510 -14.593 1.00 74.12 188 ASP A O 1
ATOM 1465 N N . GLY A 1 189 ? 21.083 -2.334 -16.257 1.00 73.25 189 GLY A N 1
ATOM 1466 C CA . GLY A 1 189 ? 20.802 -1.022 -15.659 1.00 73.25 189 GLY A CA 1
ATOM 1467 C C . GLY A 1 189 ? 19.303 -0.708 -15.584 1.00 73.25 189 GLY A C 1
ATOM 1468 O O . GLY A 1 189 ? 18.805 -0.222 -14.567 1.00 73.25 189 GLY A O 1
ATOM 1469 N N . PHE A 1 190 ? 18.559 -1.042 -16.638 1.00 75.06 190 PHE A N 1
ATOM 1470 C CA . PHE A 1 190 ? 17.105 -0.914 -16.656 1.00 75.06 190 PHE A CA 1
ATOM 1471 C C . PHE A 1 190 ? 16.445 -1.862 -15.647 1.00 75.06 190 PHE A C 1
ATOM 1473 O O . PHE A 1 190 ? 15.603 -1.438 -14.855 1.00 75.06 190 PHE A O 1
ATOM 1480 N N . LEU A 1 191 ? 16.882 -3.126 -15.614 1.00 75.69 191 LEU A N 1
ATOM 1481 C CA . LEU A 1 191 ? 16.399 -4.126 -14.665 1.00 75.69 191 LEU A CA 1
ATOM 1482 C C . LEU A 1 191 ? 16.620 -3.683 -13.211 1.00 75.69 191 LEU A C 1
ATOM 1484 O O . LEU A 1 191 ? 15.691 -3.748 -12.410 1.00 75.69 191 LEU A O 1
ATOM 1488 N N . SER A 1 192 ? 17.817 -3.200 -12.872 1.00 76.06 192 SER A N 1
ATOM 1489 C CA . SER A 1 192 ? 18.133 -2.744 -11.510 1.00 76.06 192 SER A CA 1
ATOM 1490 C C . SER A 1 192 ? 17.336 -1.500 -11.102 1.00 76.06 192 SER A C 1
ATOM 1492 O O . SER A 1 192 ? 16.862 -1.422 -9.969 1.00 76.06 192 SER A O 1
ATOM 1494 N N . THR A 1 193 ? 17.096 -0.566 -12.028 1.00 75.56 193 THR A N 1
ATOM 1495 C CA . THR A 1 193 ? 16.249 0.615 -11.781 1.00 75.56 193 THR A CA 1
ATOM 1496 C C . THR A 1 193 ? 14.797 0.224 -11.517 1.00 75.56 193 THR A C 1
ATOM 1498 O O . THR A 1 193 ? 14.182 0.718 -10.569 1.00 75.56 193 THR A O 1
ATOM 1501 N N . LEU A 1 194 ? 14.252 -0.701 -12.313 1.00 75.31 194 LEU A N 1
ATOM 1502 C CA . LEU A 1 194 ? 12.909 -1.232 -12.097 1.00 75.31 194 LEU A CA 1
ATOM 1503 C C . LEU A 1 194 ? 12.813 -1.978 -10.766 1.00 75.31 194 LEU A C 1
ATOM 1505 O O . LEU A 1 194 ? 11.926 -1.677 -9.970 1.00 75.31 194 LEU A O 1
ATOM 1509 N N . GLN A 1 195 ? 13.731 -2.907 -10.487 1.00 76.25 195 GLN A N 1
ATOM 1510 C CA . GLN A 1 195 ? 13.751 -3.638 -9.218 1.00 76.25 195 GLN A CA 1
ATOM 1511 C C . GLN A 1 195 ? 13.832 -2.685 -8.023 1.00 76.25 195 GLN A C 1
ATOM 1513 O O . GLN A 1 195 ? 13.096 -2.877 -7.062 1.00 76.25 195 GLN A O 1
ATOM 1518 N N . GLY A 1 196 ? 14.638 -1.623 -8.104 1.00 78.38 196 GLY A N 1
ATOM 1519 C CA . GLY A 1 196 ? 14.706 -0.589 -7.072 1.00 78.38 196 GLY A CA 1
ATOM 1520 C C . GLY A 1 196 ? 13.355 0.088 -6.822 1.00 78.38 196 GLY A C 1
ATOM 1521 O O . GLY A 1 196 ? 12.901 0.138 -5.680 1.00 78.38 196 GLY A O 1
ATOM 1522 N N . LYS A 1 197 ? 12.666 0.539 -7.882 1.00 79.25 197 LYS A N 1
ATOM 1523 C CA . LYS A 1 197 ? 11.326 1.149 -7.774 1.00 79.25 197 LYS A CA 1
ATOM 1524 C C . LYS A 1 197 ? 10.308 0.193 -7.131 1.00 79.25 197 LYS A C 1
ATOM 1526 O O . LYS A 1 197 ? 9.606 0.579 -6.195 1.00 79.25 197 LYS A O 1
ATOM 1531 N N . TRP A 1 198 ? 10.239 -1.054 -7.603 1.00 79.75 198 TRP A N 1
ATOM 1532 C CA . TRP A 1 198 ? 9.314 -2.071 -7.082 1.00 79.75 198 TRP A CA 1
ATOM 1533 C C . TRP A 1 198 ? 9.641 -2.490 -5.647 1.00 79.75 198 TRP A C 1
ATOM 1535 O O . TRP A 1 198 ? 8.729 -2.716 -4.854 1.00 79.75 198 TRP A O 1
ATOM 1545 N N . TRP A 1 199 ? 10.922 -2.522 -5.285 1.00 84.50 199 TRP A N 1
ATOM 1546 C CA . TRP A 1 199 ? 11.368 -2.798 -3.925 1.00 84.50 199 TRP A CA 1
ATOM 1547 C C . TRP A 1 199 ? 10.955 -1.686 -2.958 1.00 84.50 199 TRP A C 1
ATOM 1549 O O . TRP A 1 199 ? 10.414 -1.978 -1.893 1.00 84.50 199 TRP A O 1
ATOM 1559 N N . THR A 1 200 ? 11.117 -0.413 -3.340 1.00 84.94 200 THR A N 1
ATOM 1560 C CA . THR A 1 200 ? 10.639 0.727 -2.540 1.00 84.94 200 THR A CA 1
ATOM 1561 C C . THR A 1 200 ? 9.126 0.672 -2.329 1.00 84.94 200 THR A C 1
ATOM 1563 O O . THR A 1 200 ? 8.656 0.875 -1.208 1.00 84.94 200 THR A O 1
ATOM 1566 N N . LEU A 1 201 ? 8.361 0.346 -3.377 1.00 84.69 201 LEU A N 1
ATOM 1567 C CA . LEU A 1 201 ? 6.914 0.148 -3.271 1.00 84.69 201 LEU A CA 1
ATOM 1568 C C . LEU A 1 201 ? 6.578 -1.013 -2.327 1.00 84.69 201 LEU A C 1
ATOM 1570 O O . LEU A 1 201 ? 5.796 -0.832 -1.396 1.00 84.69 201 LEU A O 1
ATOM 1574 N N . GLY A 1 202 ? 7.189 -2.183 -2.523 1.00 88.69 202 GLY A N 1
ATOM 1575 C CA . GLY A 1 202 ? 6.979 -3.361 -1.682 1.00 88.69 202 GLY A CA 1
ATOM 1576 C C . GLY A 1 202 ? 7.287 -3.091 -0.209 1.00 88.69 202 GLY A C 1
ATOM 1577 O O . GLY A 1 202 ? 6.471 -3.403 0.657 1.00 88.69 202 GLY A O 1
ATOM 1578 N N . PHE A 1 203 ? 8.415 -2.438 0.080 1.00 90.06 203 PHE A N 1
ATOM 1579 C CA . PHE A 1 203 ? 8.797 -2.032 1.432 1.00 90.06 203 PHE A CA 1
ATOM 1580 C C . PHE A 1 203 ? 7.745 -1.120 2.072 1.00 90.06 203 PHE A C 1
ATOM 1582 O O . PHE A 1 203 ? 7.292 -1.381 3.187 1.00 90.06 203 PHE A O 1
ATOM 1589 N N . PHE A 1 204 ? 7.300 -0.091 1.346 1.00 89.88 204 PHE A N 1
ATOM 1590 C CA . PHE A 1 204 ? 6.244 0.808 1.808 1.00 89.88 204 PHE A CA 1
ATOM 1591 C C . PHE A 1 204 ? 4.935 0.057 2.104 1.00 89.88 204 PHE A C 1
ATOM 1593 O O . PHE A 1 204 ? 4.335 0.249 3.162 1.00 89.88 204 PHE A O 1
ATOM 1600 N N . LEU A 1 205 ? 4.523 -0.838 1.201 1.00 88.75 205 LEU A N 1
ATOM 1601 C CA . LEU A 1 205 ? 3.337 -1.685 1.344 1.00 88.75 205 LEU A CA 1
ATOM 1602 C C . LEU A 1 205 ? 3.401 -2.570 2.596 1.00 88.75 205 LEU A C 1
ATOM 1604 O O . LEU A 1 205 ? 2.428 -2.635 3.345 1.00 88.75 205 LEU A O 1
ATOM 1608 N N . VAL A 1 206 ? 4.543 -3.213 2.854 1.00 92.25 206 VAL A N 1
ATOM 1609 C CA . VAL A 1 206 ? 4.748 -4.070 4.033 1.00 92.25 206 VAL A CA 1
ATOM 1610 C C . VAL A 1 206 ? 4.674 -3.265 5.327 1.00 92.25 206 VAL A C 1
ATOM 1612 O O . VAL A 1 206 ? 3.951 -3.650 6.246 1.00 92.25 206 VAL A O 1
ATOM 1615 N N . VAL A 1 207 ? 5.386 -2.138 5.399 1.00 93.31 207 VAL A N 1
ATOM 1616 C CA . VAL A 1 207 ? 5.404 -1.281 6.593 1.00 93.31 207 VAL A CA 1
ATOM 1617 C C . VAL A 1 207 ? 4.004 -0.749 6.895 1.00 93.31 207 VAL A C 1
ATOM 1619 O O . VAL A 1 207 ? 3.536 -0.859 8.029 1.00 93.31 207 VAL A O 1
ATOM 1622 N N . MET A 1 208 ? 3.298 -0.237 5.885 1.00 90.69 208 MET A N 1
ATOM 1623 C CA . MET A 1 208 ? 1.939 0.276 6.064 1.00 90.69 208 MET A CA 1
ATOM 1624 C C . MET A 1 208 ? 0.951 -0.826 6.452 1.00 90.69 208 MET A C 1
ATOM 1626 O O . MET A 1 208 ? 0.159 -0.626 7.370 1.00 90.69 208 MET A O 1
ATOM 1630 N N . ALA A 1 209 ? 1.020 -2.006 5.827 1.00 91.56 209 ALA A N 1
ATOM 1631 C CA . ALA A 1 209 ? 0.165 -3.135 6.189 1.00 91.56 209 ALA A CA 1
ATOM 1632 C C . ALA A 1 209 ? 0.366 -3.556 7.653 1.00 91.56 209 ALA A C 1
ATOM 1634 O O . ALA A 1 209 ? -0.614 -3.746 8.368 1.00 91.56 209 ALA A O 1
ATOM 1635 N N . LEU A 1 210 ? 1.613 -3.635 8.132 1.00 93.69 210 LEU A N 1
ATOM 1636 C CA . LEU A 1 210 ? 1.910 -3.952 9.533 1.00 93.69 210 LEU A CA 1
ATOM 1637 C C . LEU A 1 210 ? 1.336 -2.909 10.495 1.00 93.69 210 LEU A C 1
ATOM 1639 O O . LEU A 1 210 ? 0.698 -3.273 11.483 1.00 93.69 210 LEU A O 1
ATOM 1643 N N . ILE A 1 211 ? 1.518 -1.621 10.197 1.00 93.12 211 ILE A N 1
ATOM 1644 C CA . ILE A 1 211 ? 0.978 -0.534 11.022 1.00 93.12 211 ILE A CA 1
ATOM 1645 C C . ILE A 1 211 ? -0.555 -0.609 11.071 1.00 93.12 211 ILE A C 1
ATOM 1647 O O . ILE A 1 211 ? -1.142 -0.497 12.149 1.00 93.12 211 ILE A O 1
ATOM 1651 N N . LEU A 1 212 ? -1.214 -0.866 9.936 1.00 90.44 212 LEU A N 1
ATOM 1652 C CA . LEU A 1 212 ? -2.668 -1.031 9.881 1.00 90.44 212 LEU A CA 1
ATOM 1653 C C . LEU A 1 212 ? -3.128 -2.252 10.676 1.00 90.44 212 LEU A C 1
ATOM 1655 O O . LEU A 1 212 ? -4.059 -2.120 11.466 1.00 90.44 212 LEU A O 1
ATOM 1659 N N . ILE A 1 213 ? -2.469 -3.404 10.540 1.00 91.88 213 ILE A N 1
ATOM 1660 C CA . ILE A 1 213 ? -2.786 -4.616 11.310 1.00 91.88 213 ILE A CA 1
ATOM 1661 C C . ILE A 1 213 ? -2.704 -4.327 12.813 1.00 91.88 213 ILE A C 1
ATOM 1663 O O . ILE A 1 213 ? -3.651 -4.601 13.549 1.00 91.88 213 ILE A O 1
ATOM 1667 N N . VAL A 1 214 ? -1.609 -3.712 13.269 1.00 93.00 214 VAL A N 1
ATOM 1668 C CA . VAL A 1 214 ? -1.415 -3.362 14.683 1.00 93.00 214 VAL A CA 1
ATOM 1669 C C . VAL A 1 214 ? -2.472 -2.363 15.155 1.00 93.00 214 VAL A C 1
ATOM 1671 O O . VAL A 1 214 ? -3.047 -2.551 16.225 1.00 93.00 214 VAL A O 1
ATOM 1674 N N . SER A 1 215 ? -2.787 -1.339 14.356 1.00 90.81 215 SER A N 1
ATOM 1675 C CA . SER A 1 215 ? -3.820 -0.354 14.704 1.00 90.81 215 SER A CA 1
ATOM 1676 C C . SER A 1 215 ? -5.211 -0.985 14.850 1.00 90.81 215 SER A C 1
ATOM 1678 O O . SER A 1 215 ? -5.895 -0.714 15.836 1.00 90.81 215 SER A O 1
ATOM 1680 N N . HIS A 1 216 ? -5.604 -1.894 13.950 1.00 88.06 216 HIS A N 1
ATOM 1681 C CA . HIS A 1 216 ? -6.892 -2.591 14.015 1.00 88.06 216 HIS A CA 1
ATOM 1682 C C . HIS A 1 216 ? -6.956 -3.574 15.191 1.00 88.06 216 HIS A C 1
ATOM 1684 O O . HIS A 1 216 ? -7.986 -3.663 15.861 1.00 88.06 216 HIS A O 1
ATOM 1690 N N . LEU A 1 217 ? -5.852 -4.265 15.499 1.00 90.19 217 LEU A N 1
ATOM 1691 C CA . LEU A 1 217 ? -5.745 -5.111 16.691 1.00 90.19 217 LEU A CA 1
ATOM 1692 C C . LEU A 1 217 ? -5.873 -4.292 17.982 1.00 90.19 217 LEU A C 1
ATOM 1694 O O . LEU A 1 217 ? -6.627 -4.668 18.877 1.00 90.19 217 LEU A O 1
ATOM 1698 N N . LEU A 1 218 ? -5.188 -3.150 18.071 1.00 90.69 218 LEU A N 1
ATOM 1699 C CA . LEU A 1 218 ? -5.293 -2.236 19.210 1.00 90.69 218 LEU A CA 1
ATOM 1700 C C . LEU A 1 218 ? -6.712 -1.678 19.362 1.00 90.69 218 LEU A C 1
ATOM 1702 O O . LEU A 1 218 ? -7.220 -1.593 20.478 1.00 90.69 218 LEU A O 1
ATOM 1706 N N . LEU A 1 219 ? -7.374 -1.337 18.255 1.00 88.00 219 LEU A N 1
ATOM 1707 C CA . LEU A 1 219 ? -8.754 -0.854 18.247 1.00 88.00 219 LEU A CA 1
ATOM 1708 C C . LEU A 1 219 ? -9.729 -1.930 18.750 1.00 88.00 219 LEU A C 1
ATOM 1710 O O . LEU A 1 219 ? -10.640 -1.636 19.526 1.00 88.00 219 LEU A O 1
ATOM 1714 N N . PHE A 1 220 ? -9.515 -3.184 18.351 1.00 87.88 220 PHE A N 1
ATOM 1715 C CA . PHE A 1 220 ? -10.266 -4.330 18.853 1.00 87.88 220 PHE A CA 1
ATOM 1716 C C . PHE A 1 220 ? -10.046 -4.543 20.359 1.00 87.88 220 PHE A C 1
ATOM 1718 O O . PHE A 1 220 ? -11.017 -4.649 21.109 1.00 87.88 220 PHE A O 1
ATOM 1725 N N . LEU A 1 221 ? -8.792 -4.522 20.826 1.00 88.75 221 LEU A N 1
ATOM 1726 C CA . LEU A 1 221 ? -8.462 -4.629 22.251 1.00 88.75 221 LEU A CA 1
ATOM 1727 C C . LEU A 1 221 ? -9.088 -3.492 23.067 1.00 88.75 221 LEU A C 1
ATOM 1729 O O . LEU A 1 221 ? -9.682 -3.748 24.110 1.00 88.75 221 LEU A O 1
ATOM 1733 N N . ALA A 1 222 ? -9.026 -2.252 22.575 1.00 87.44 222 ALA A N 1
ATOM 1734 C CA . ALA A 1 222 ? -9.668 -1.104 23.210 1.00 87.44 222 ALA A CA 1
ATOM 1735 C C . ALA A 1 222 ? -11.193 -1.277 23.293 1.00 87.44 222 ALA A C 1
ATOM 1737 O O . ALA A 1 222 ? -11.793 -0.954 24.316 1.00 87.44 222 ALA A O 1
ATOM 1738 N N . SER A 1 223 ? -11.820 -1.838 22.253 1.00 84.00 223 SER A N 1
ATOM 1739 C CA . SER A 1 223 ? -13.254 -2.149 22.258 1.00 84.00 223 SER A CA 1
ATOM 1740 C C . SER A 1 223 ? -13.622 -3.228 23.280 1.00 84.00 223 SER A C 1
ATOM 1742 O O . SER A 1 223 ? -14.681 -3.140 23.894 1.00 84.00 223 SER A O 1
ATOM 1744 N N . MET A 1 224 ? -12.777 -4.243 23.461 1.00 85.75 224 MET A N 1
ATOM 1745 C CA . MET A 1 224 ? -12.989 -5.288 24.469 1.00 85.75 224 MET A CA 1
ATOM 1746 C C . MET A 1 224 ? -12.778 -4.753 25.890 1.00 85.75 224 MET A C 1
ATOM 1748 O O . MET A 1 224 ? -13.564 -5.056 26.785 1.00 85.75 224 MET A O 1
ATOM 1752 N N . LEU A 1 225 ? -11.757 -3.913 26.091 1.00 84.44 225 LEU A N 1
ATOM 1753 C CA . LEU A 1 225 ? -11.498 -3.240 27.365 1.00 84.44 225 LEU A CA 1
ATOM 1754 C C . LEU A 1 225 ? -12.644 -2.309 27.763 1.00 84.44 225 LEU A C 1
ATOM 1756 O O . LEU A 1 225 ? -12.980 -2.241 28.939 1.00 84.44 225 LEU A O 1
ATOM 1760 N N . GLU A 1 226 ? -13.264 -1.623 26.801 1.00 82.50 226 GLU A N 1
ATOM 1761 C CA . GLU A 1 226 ? -14.439 -0.789 27.058 1.00 82.50 226 GLU A CA 1
ATOM 1762 C C . GLU A 1 226 ? -15.612 -1.618 27.595 1.00 82.50 226 GLU A C 1
ATOM 1764 O O . GLU A 1 226 ? -16.221 -1.221 28.579 1.00 82.50 226 GLU A O 1
ATOM 1769 N N . HIS A 1 227 ? -15.882 -2.793 27.017 1.00 78.69 227 HIS A N 1
ATOM 1770 C CA . HIS A 1 227 ? -16.937 -3.688 27.503 1.00 78.69 227 HIS A CA 1
ATOM 1771 C C . HIS A 1 227 ? -16.658 -4.292 28.882 1.00 78.69 227 HIS A C 1
ATOM 1773 O O . HIS A 1 227 ? -17.606 -4.587 29.595 1.00 78.69 227 HIS A O 1
ATOM 1779 N N . TYR A 1 228 ? -15.390 -4.504 29.243 1.00 79.69 228 TYR A N 1
ATOM 1780 C CA . TYR A 1 228 ? -15.013 -5.033 30.558 1.00 79.69 228 TYR A CA 1
ATOM 1781 C C . TYR A 1 228 ? -14.966 -3.947 31.648 1.00 79.69 228 TYR A C 1
ATOM 1783 O O . TYR A 1 228 ? -15.066 -4.250 32.833 1.00 79.69 228 TYR A O 1
ATOM 1791 N N . ALA A 1 229 ? -14.753 -2.685 31.261 1.00 71.19 229 ALA A N 1
ATOM 1792 C CA . ALA A 1 229 ? -14.661 -1.552 32.181 1.00 71.19 229 ALA A CA 1
ATOM 1793 C C . ALA A 1 229 ? -16.021 -0.913 32.528 1.00 71.19 229 ALA A C 1
ATOM 1795 O O . ALA A 1 229 ? -16.065 -0.086 33.441 1.00 71.19 229 ALA A O 1
ATOM 1796 N N . ILE A 1 230 ? -17.079 -1.249 31.780 1.00 63.06 230 ILE A N 1
ATOM 1797 C CA . ILE A 1 230 ? -18.483 -0.883 32.044 1.00 63.06 230 ILE A CA 1
ATOM 1798 C C . ILE A 1 230 ? -19.108 -1.957 32.931 1.00 63.06 230 ILE A C 1
ATOM 1800 O O . ILE A 1 230 ? -19.796 -1.563 33.897 1.00 63.06 230 ILE A O 1
#

Radius of gyration: 27.43 Å; chains: 1; bounding box: 62×40×104 Å

InterPro domains:
  IPR044991 Tetraspani, plant [PTHR32191] (24-176)

Organism: Quercus suber (NCBI:txid58331)

Sequence (230 aa):
MTVTEENNQPEGGSMTDKATKVKLLKRLLTILTFILSLPIFASVIWLLYMGDYDCEVVLRLPKLQLGIGIGLIVTFLVSNIVVFFQSRF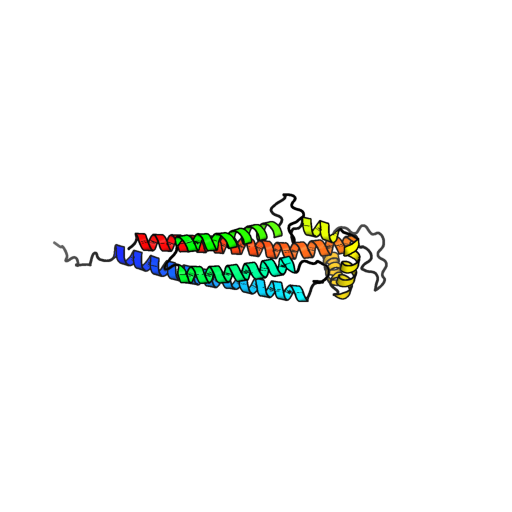SMLGLLVVMVPLTVMFTVGLALIGAYNMESRNIPGSPMWLQLKVHDNDNWSYIKACICDTGACNDLVSRSLTLKSYDFNSKRLSPVEGTLCYNCNSCKDGFLSTLQGKWWTLGFFLVVMALILIVSHLLLFLASMLEHYAI